Protein 3DS8 (pdb70)

Radius of gyration: 16.78 Å; Cα contacts (8 Å, |Δi|>4): 560; chains: 1; bounding box: 40×39×43 Å

CATH classification: 3.40.50.1820

Foldseek 3Di:
DAAAEEEAEAAPDFLCLLVLCCCVCPVVQWDAEWEEFEPVGDDDIHDDADPPTGRYYYRYGYPNRHDALCVVLVRVQVNLVVCVVPVAQEEYAYAASGLLNVLNNQLPPCPPRSDHHYQEGEYAAHQCQAADCCQAPALQDPDTNHGDPNCVSQVRLQRGDQNHAYEQEFEAQAPVGQHLQGHRRRSSVVVVNSQVSYQYYHYDYDYHNVCHRSCVSPDPVNVVVVCCVVPPDDDPHRYYYGDSD

Nearest PDB structures (foldseek):
  3ds8-assembly1_A  TM=1.002E+00  e=1.591E-50  Listeria innocua
  3fle-assembly2_B  TM=8.633E-01  e=1.217E-17  Staphylococcus epidermidis ATCC 12228
  4x92-assembly1_A  TM=6.223E-01  e=2.552E-05  Homo sapiens
  6fvj-assembly6_F  TM=5.313E-01  e=8.784E-04  Mycobacterium tuberculosis
  7zr3-assembly1_B  TM=4.355E-01  e=3.799E-03  metagenome

Organism: Listeria innocua serovar 6a (strain ATCC BAA-680 / CLIP 11262) (NCBI:txid272626)

Sequence (245 aa):
DQIPIILIHGSGGNASSLDKADQLNEYRSSNEALTTVNSEGKIKFEGKLTKDAKRPIIKFGFEQNQATPDDWSKWLKIAEDLKSRYGFTQDGVGHSNGGLALTYYAEDYAGDKTVPTLRKLVAIGSPFNDLDPNDNGDLSFKKLPNSTPQDYFIKNQTEVSPDLEVLAIAGELSEDNPTDGIVPTISSLATRLFPGSAKAYIEDIQVGEDAVHQTLHETPKSIEKTYWFLEKFKTDETVIQLDYYK

Structure (mmCIF, N/CA/C/O backbone):
data_3DS8
#
_entry.id   3DS8
#
_cell.length_a   63.211
_cell.length_b   63.211
_cell.length_c   163.075
_cell.angle_alpha   90.00
_cell.angle_beta   90.00
_cell.angle_gamma   90.00
#
_symmetry.space_group_name_H-M   'P 43 21 2'
#
loop_
_entity.id
_entity.type
_entity.pdbx_description
1 polymer 'Lin2722 protein'
2 non-polymer 'SULFATE ION'
3 water water
#
loop_
_atom_site.group_PDB
_atom_site.id
_atom_site.type_symbol
_atom_site.label_atom_id
_atom_site.label_alt_id
_atom_site.label_comp_id
_atom_site.label_asym_id
_atom_site.label_entity_id
_atom_site.label_seq_id
_atom_site.pdbx_PDB_ins_code
_atom_site.Cartn_x
_atom_site.Cartn_y
_atom_site.Cartn_z
_atom_s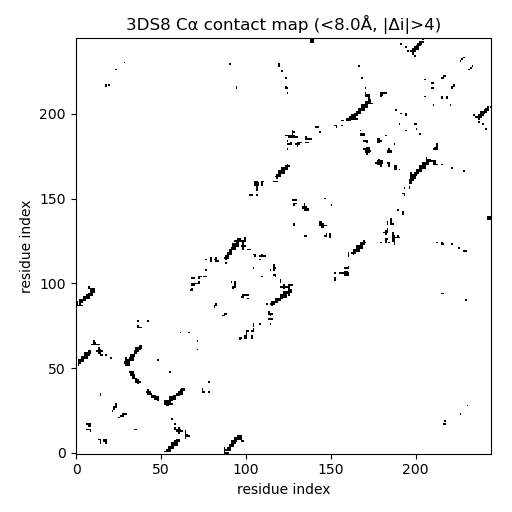ite.occupancy
_atom_site.B_iso_or_equiv
_atom_site.auth_seq_id
_atom_site.auth_comp_id
_atom_site.auth_asym_id
_atom_site.auth_atom_id
_atom_site.pdbx_PDB_model_num
ATOM 1 N N . ASP A 1 2 ? 41.476 -5.667 64.197 1.00 34.37 2 ASP A N 1
ATOM 2 C CA . ASP A 1 2 ? 41.168 -6.165 62.831 1.00 33.77 2 ASP A CA 1
ATOM 3 C C . ASP A 1 2 ? 39.759 -6.724 62.733 1.00 33.11 2 ASP A C 1
ATOM 4 O O . ASP A 1 2 ? 39.309 -7.072 61.628 1.00 33.42 2 ASP A O 1
ATOM 9 N N . GLN A 1 3 ? 39.069 -6.832 63.877 1.00 30.99 3 GLN A N 1
ATOM 10 C CA . GLN A 1 3 ? 37.624 -7.111 63.888 1.00 29.91 3 GLN A CA 1
ATOM 11 C C . GLN A 1 3 ? 36.939 -6.030 63.109 1.00 26.19 3 GLN A C 1
ATOM 12 O O . GLN A 1 3 ? 37.345 -4.846 63.221 1.00 25.49 3 GLN A O 1
ATOM 18 N N . ILE A 1 4 ? 35.906 -6.384 62.343 1.00 21.37 4 ILE A N 1
ATOM 19 C CA . ILE A 1 4 ? 35.157 -5.355 61.658 1.00 18.58 4 ILE A CA 1
ATOM 20 C C . ILE A 1 4 ? 33.722 -5.332 62.190 1.00 16.84 4 ILE A C 1
ATOM 21 O O . ILE A 1 4 ? 32.941 -6.218 61.899 1.00 16.30 4 ILE A O 1
ATOM 26 N N . PRO A 1 5 ? 33.391 -4.301 62.986 1.00 15.71 5 PRO A N 1
ATOM 27 C CA . PRO A 1 5 ? 32.046 -4.181 63.531 1.00 14.86 5 PRO A CA 1
ATOM 28 C C . PRO A 1 5 ? 31.030 -3.798 62.476 1.00 14.14 5 PRO A C 1
ATOM 29 O O . PRO A 1 5 ? 31.382 -3.263 61.414 1.00 13.84 5 PRO A O 1
ATOM 33 N N . ILE A 1 6 ? 29.782 -4.029 62.815 1.00 13.91 6 ILE A N 1
ATOM 34 C CA . ILE A 1 6 ? 28.664 -3.613 61.98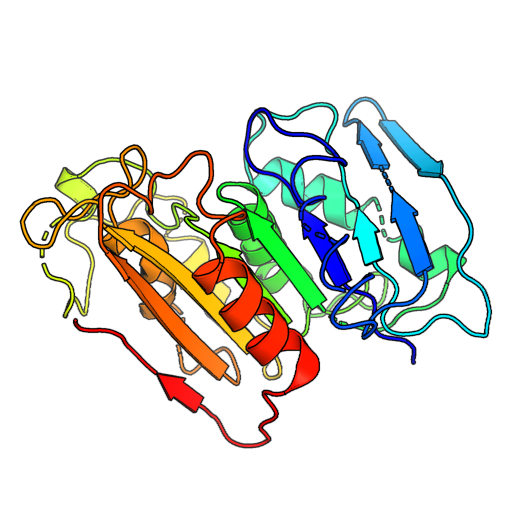1 1.00 13.02 6 ILE A CA 1
ATOM 35 C C . ILE A 1 6 ? 27.793 -2.669 62.806 1.00 13.72 6 ILE A C 1
ATOM 36 O O . ILE A 1 6 ? 27.197 -3.088 63.794 1.00 14.11 6 ILE A O 1
ATOM 41 N N . ILE A 1 7 ? 27.772 -1.390 62.436 1.00 12.76 7 ILE A N 1
ATOM 42 C CA . ILE A 1 7 ? 26.933 -0.397 63.119 1.00 13.45 7 ILE A CA 1
ATOM 43 C C . ILE A 1 7 ? 25.533 -0.377 62.483 1.00 13.75 7 ILE A C 1
ATOM 44 O O . ILE A 1 7 ? 25.384 -0.258 61.259 1.00 14.07 7 ILE A O 1
ATOM 49 N N . LEU A 1 8 ? 24.513 -0.481 63.317 1.00 11.91 8 LEU A N 1
ATOM 50 C CA . LEU A 1 8 ? 23.087 -0.433 62.898 1.00 12.13 8 LEU A CA 1
ATOM 51 C C . LEU A 1 8 ? 22.495 0.879 63.370 1.00 13.00 8 LEU A C 1
ATOM 52 O O . LEU A 1 8 ? 22.482 1.204 64.578 1.00 14.63 8 LEU A O 1
ATOM 57 N N . ILE A 1 9 ? 21.947 1.633 62.417 1.00 12.79 9 ILE A N 1
ATOM 58 C CA . ILE A 1 9 ? 21.412 2.973 62.695 1.00 12.88 9 ILE A CA 1
ATOM 59 C C . ILE A 1 9 ? 19.950 3.078 62.252 1.00 13.45 9 ILE A C 1
ATOM 60 O O . ILE A 1 9 ? 19.636 2.818 61.089 1.00 13.86 9 ILE A O 1
ATOM 65 N N . HIS A 1 10 ? 19.110 3.480 63.194 1.00 12.84 10 HIS A N 1
ATOM 66 C CA . HIS A 1 10 ? 17.676 3.655 63.004 1.00 12.37 10 HIS A CA 1
ATOM 67 C C . HIS A 1 10 ? 17.334 4.861 62.101 1.00 12.48 10 HIS A C 1
ATOM 68 O O . HIS A 1 10 ? 18.204 5.692 61.797 1.00 13.65 10 HIS A O 1
ATOM 75 N N . GLY A 1 11 ? 16.058 4.919 61.727 1.00 13.04 11 GLY A N 1
ATOM 76 C CA . GLY A 1 11 ? 15.434 6.037 61.034 1.00 13.38 11 GLY A CA 1
ATOM 77 C C . GLY A 1 11 ? 14.923 7.057 62.027 1.00 13.00 11 GLY A C 1
ATOM 78 O O . GLY A 1 11 ? 14.986 6.863 63.258 1.00 12.75 11 GLY A O 1
ATOM 79 N N . SER A 1 12 ? 14.382 8.145 61.511 1.00 13.41 12 SER A N 1
ATOM 80 C CA . SER A 1 12 ? 13.849 9.173 62.378 1.00 13.59 12 SER A CA 1
ATOM 81 C C . SER A 1 12 ? 12.673 8.588 63.163 1.00 14.46 12 SER A C 1
ATOM 82 O O . SER A 1 12 ? 11.889 7.727 62.652 1.00 14.89 12 SER A O 1
ATOM 85 N N . GLY A 1 13 ? 12.624 8.949 64.431 1.00 12.73 13 GLY A N 1
ATOM 86 C CA . GLY A 1 13 ? 11.669 8.415 65.359 1.00 13.95 13 GLY A CA 1
ATOM 87 C C . GLY A 1 13 ? 12.067 7.106 66.005 1.00 14.09 13 GLY A C 1
ATOM 88 O O . GLY A 1 13 ? 11.415 6.640 66.957 1.00 14.47 13 GLY A O 1
ATOM 89 N N . GLY A 1 14 ? 13.170 6.515 65.536 1.00 13.95 14 GLY A N 1
ATOM 90 C CA . GLY A 1 14 ? 13.593 5.208 65.990 1.00 14.61 14 GLY A CA 1
ATOM 91 C C . GLY A 1 14 ? 14.572 5.276 67.156 1.00 15.01 14 GLY A C 1
ATOM 92 O O . GLY A 1 14 ? 14.778 6.334 67.759 1.00 14.54 14 GLY A O 1
ATOM 93 N N . ASN A 1 15 ? 15.148 4.126 67.480 1.00 14.65 15 ASN A N 1
ATOM 94 C CA . ASN A 1 15 ? 16.040 4.008 68.617 1.00 15.54 15 ASN A CA 1
ATOM 95 C C . ASN A 1 15 ? 17.022 2.841 68.446 1.00 15.10 15 ASN A C 1
ATOM 96 O O . ASN A 1 15 ? 17.057 2.198 67.375 1.00 15.01 15 ASN A O 1
ATOM 101 N N . ALA A 1 16 ? 17.806 2.566 69.481 1.00 14.86 16 ALA A N 1
ATOM 102 C CA . ALA A 1 16 ? 18.851 1.511 69.368 1.00 15.85 16 ALA A CA 1
ATOM 103 C C . ALA A 1 16 ? 18.281 0.105 69.201 1.00 15.72 16 ALA A C 1
ATOM 104 O O . ALA A 1 16 ? 19.029 -0.825 68.963 1.00 18.01 16 ALA A O 1
ATOM 106 N N . SER A 1 17 ? 16.972 -0.052 69.327 1.00 14.66 17 SER A N 1
ATOM 107 C CA . SER A 1 17 ? 16.327 -1.367 69.159 1.00 16.30 17 SER A CA 1
ATOM 108 C C . SER A 1 17 ? 15.658 -1.518 67.807 1.00 14.98 17 SER A C 1
ATOM 109 O O . SER A 1 17 ? 15.155 -2.588 67.473 1.00 14.62 17 SER A O 1
ATOM 112 N N . SER A 1 18 ? 15.660 -0.439 67.021 1.00 13.92 18 SER A N 1
ATOM 113 C CA . SER A 1 18 ? 14.878 -0.425 65.800 1.00 14.42 18 SER A CA 1
ATOM 114 C C . SER A 1 18 ? 15.312 -1.498 64.772 1.00 13.80 18 SER A C 1
ATOM 115 O O . SER A 1 18 ? 14.492 -1.928 63.962 1.00 15.36 18 SER A O 1
ATOM 118 N N . LEU A 1 19 ? 16.598 -1.844 64.723 1.00 13.02 19 LEU A N 1
ATOM 119 C CA . LEU A 1 19 ? 17.090 -2.849 63.760 1.00 14.05 19 LEU A CA 1
ATOM 120 C C . LEU A 1 19 ? 17.312 -4.219 64.453 1.00 13.48 19 LEU A C 1
ATOM 121 O O . LEU A 1 19 ? 18.100 -5.051 63.992 1.00 13.97 19 LEU A O 1
ATOM 126 N N . ASP A 1 20 ? 16.595 -4.464 65.536 1.00 14.04 20 ASP A N 1
ATOM 127 C CA . ASP A 1 20 ? 16.726 -5.750 66.240 1.00 14.43 20 ASP A CA 1
ATOM 128 C C . ASP A 1 20 ? 16.280 -6.960 65.424 1.00 13.53 20 ASP A C 1
ATOM 129 O O . ASP A 1 20 ? 16.767 -8.068 65.675 1.00 13.65 20 ASP A O 1
ATOM 134 N N . LYS A 1 21 ? 15.377 -6.805 64.455 1.00 13.64 21 LYS A N 1
ATOM 135 C CA . LYS A 1 21 ? 14.992 -8.002 63.705 1.00 14.02 21 LYS A CA 1
ATOM 136 C C . LYS A 1 21 ? 16.221 -8.486 62.938 1.00 14.12 21 LYS A C 1
ATOM 137 O O . LYS A 1 21 ? 16.587 -9.683 62.990 1.00 12.93 21 LYS A O 1
ATOM 151 N N . ALA A 1 23 ? 19.422 -7.604 63.522 1.00 13.64 23 ALA A N 1
ATOM 152 C CA . ALA A 1 23 ? 20.464 -8.010 64.441 1.00 13.54 23 ALA A CA 1
ATOM 153 C C . ALA A 1 23 ? 20.264 -9.418 64.976 1.00 13.08 23 ALA A C 1
ATOM 154 O O . ALA A 1 23 ? 21.228 -10.207 65.068 1.00 13.55 23 ALA A O 1
ATOM 156 N N . ASP A 1 24 ? 19.034 -9.736 65.370 1.00 13.63 24 ASP A N 1
ATOM 157 C CA . ASP A 1 24 ? 18.720 -11.054 65.911 1.00 13.63 24 ASP A CA 1
ATOM 158 C C . ASP A 1 24 ? 18.961 -12.145 64.859 1.00 13.69 24 ASP A C 1
ATOM 159 O O . ASP A 1 24 ? 19.445 -13.211 65.180 1.00 13.10 24 ASP A O 1
ATOM 164 N N . GLN A 1 25 ? 18.601 -11.880 63.604 1.00 14.16 25 GLN A N 1
ATOM 165 C CA . GLN A 1 25 ? 18.872 -12.824 62.541 1.00 13.69 25 GLN A CA 1
ATOM 166 C C . GLN A 1 25 ? 20.405 -13.043 62.356 1.00 12.53 25 GLN A C 1
ATOM 167 O O . GLN A 1 25 ? 20.868 -14.179 62.239 1.00 12.60 25 GLN A O 1
ATOM 173 N N . LEU A 1 26 ? 21.173 -11.971 62.357 1.00 13.13 26 LEU A N 1
ATOM 174 C CA . LEU A 1 26 ? 22.626 -12.093 62.210 1.00 13.62 26 LEU A CA 1
ATOM 175 C C . LEU A 1 26 ? 23.249 -12.853 63.379 1.00 13.95 26 LEU A C 1
ATOM 176 O O . LEU A 1 26 ? 24.148 -13.683 63.167 1.00 13.27 26 LEU A O 1
ATOM 189 N N . ASN A 1 28 ? 21.496 -14.944 65.672 1.00 14.16 28 ASN A N 1
ATOM 190 C CA . ASN A 1 28 ? 20.829 -16.142 66.156 1.00 14.61 28 ASN A CA 1
ATOM 191 C C . ASN A 1 28 ? 20.620 -17.186 65.069 1.00 13.11 28 ASN A C 1
ATOM 192 O O . ASN A 1 28 ? 20.571 -18.386 65.357 1.00 12.65 28 ASN A O 1
ATOM 197 N N . GLU A 1 29 ? 20.423 -16.741 63.843 1.00 12.68 29 GLU A N 1
ATOM 198 C CA . GLU A 1 29 ? 20.124 -17.634 62.732 1.00 13.78 29 GLU A CA 1
ATOM 199 C C . GLU A 1 29 ? 21.253 -17.772 61.750 1.00 11.69 29 GLU A C 1
ATOM 200 O O . GLU A 1 29 ? 21.729 -18.871 61.513 1.00 13.38 29 GLU A O 1
ATOM 206 N N . TYR A 1 30 ? 21.708 -16.660 61.205 1.00 11.00 30 TYR A N 1
ATOM 207 C CA . TYR A 1 30 ? 22.916 -16.695 60.383 1.00 11.55 30 TYR A CA 1
ATOM 208 C C . TYR A 1 30 ? 24.125 -17.037 61.260 1.00 11.80 30 TYR A C 1
ATOM 209 O O . TYR A 1 30 ? 24.990 -17.803 60.833 1.00 12.63 30 TYR A O 1
ATOM 218 N N . ARG A 1 31 ? 24.137 -16.477 62.474 1.00 12.01 31 ARG A N 1
ATOM 219 C CA . ARG A 1 31 ? 25.217 -16.647 63.445 1.00 11.54 31 ARG A CA 1
ATOM 220 C C . ARG A 1 31 ? 26.539 -16.221 62.829 1.00 12.49 31 ARG A C 1
ATOM 221 O O . ARG A 1 31 ? 27.572 -16.847 63.086 1.00 12.78 31 ARG A O 1
ATOM 229 N N . SER A 1 32 ? 26.480 -15.113 62.077 1.00 11.82 32 SER A N 1
ATOM 230 C CA . SER A 1 32 ? 27.674 -14.486 61.475 1.00 13.20 32 SER A CA 1
ATOM 231 C C . SER A 1 32 ? 28.275 -13.428 62.399 1.00 14.22 32 SER A C 1
ATOM 232 O O . SER A 1 32 ? 29.442 -13.037 62.219 1.00 14.80 32 SER A O 1
ATOM 235 N N . SER A 1 33 ? 27.468 -12.968 63.352 1.00 13.91 33 SER A N 1
ATOM 236 C CA . SER A 1 33 ? 27.928 -12.066 64.426 1.00 14.23 33 SER A CA 1
ATOM 237 C C . SER A 1 33 ? 27.669 -12.772 65.730 1.00 15.36 33 SER A C 1
ATOM 238 O O . SER A 1 33 ? 26.668 -13.466 65.852 1.00 15.85 33 SER A O 1
ATOM 241 N N . ASN A 1 34 ? 28.557 -12.615 66.711 1.00 14.37 34 ASN A N 1
ATOM 242 C CA . ASN A 1 34 ? 28.371 -13.347 67.979 1.00 14.80 34 ASN A CA 1
ATOM 243 C C . ASN A 1 34 ? 28.320 -12.468 69.237 1.00 14.82 34 ASN A C 1
ATOM 244 O O . ASN A 1 34 ? 28.143 -12.981 70.368 1.00 14.71 34 ASN A O 1
ATOM 249 N N . GLU A 1 35 ? 28.496 -11.166 69.062 1.00 14.61 35 GLU A N 1
ATOM 250 C CA . GLU A 1 35 ? 28.451 -10.240 70.199 1.00 15.70 35 GLU A CA 1
ATOM 251 C C . GLU A 1 35 ? 27.892 -8.891 69.746 1.00 15.99 35 GLU A C 1
ATOM 252 O O . GLU A 1 35 ? 27.977 -8.533 68.567 1.00 15.33 35 GLU A O 1
ATOM 258 N N . ALA A 1 36 ? 27.302 -8.165 70.703 1.00 16.14 36 ALA A N 1
ATOM 259 C CA . ALA A 1 36 ? 26.758 -6.839 70.417 1.00 15.62 36 ALA A CA 1
ATOM 260 C C . ALA A 1 36 ? 26.995 -5.889 71.583 1.00 16.36 36 ALA A C 1
ATOM 261 O O . ALA A 1 36 ? 27.132 -6.314 72.731 1.00 15.62 36 ALA A O 1
ATOM 263 N N . LEU A 1 37 ? 27.030 -4.622 71.243 1.00 16.74 37 LEU A N 1
ATOM 264 C CA . LEU A 1 37 ? 27.147 -3.506 72.167 1.00 17.78 37 LEU A CA 1
ATOM 265 C C . LEU A 1 37 ? 26.034 -2.502 71.782 1.00 16.86 37 LEU A C 1
ATOM 266 O O . LEU A 1 37 ? 25.681 -2.395 70.607 1.00 16.72 37 LEU A O 1
ATOM 271 N N . THR A 1 38 ? 25.427 -1.830 72.764 1.00 15.53 38 THR A N 1
ATOM 272 C CA . THR A 1 38 ? 24.513 -0.723 72.468 1.00 15.77 38 THR A CA 1
ATOM 273 C C . THR A 1 38 ? 25.210 0.587 72.812 1.00 15.21 38 THR A C 1
ATOM 274 O O . THR A 1 38 ? 25.814 0.704 73.869 1.00 13.68 38 THR A O 1
ATOM 286 N N . THR A 1 40 ? 24.663 4.944 72.689 1.00 16.74 40 THR A N 1
ATOM 287 C CA . THR A 1 40 ? 23.757 6.019 72.385 1.00 18.90 40 THR A CA 1
ATOM 288 C C . THR A 1 40 ? 24.458 7.360 72.598 1.00 18.75 40 THR A C 1
ATOM 289 O O . THR A 1 40 ? 25.410 7.462 73.386 1.00 17.34 40 THR A O 1
ATOM 293 N N . VAL A 1 41 ? 23.988 8.384 71.904 1.00 19.54 41 VAL A N 1
ATOM 294 C CA . VAL A 1 41 ? 24.613 9.723 71.978 1.00 19.91 41 VAL A CA 1
ATOM 295 C C . VAL A 1 41 ? 23.505 10.759 72.090 1.00 22.55 41 VAL A C 1
ATOM 296 O O . VAL A 1 41 ? 22.383 10.567 71.604 1.00 20.38 41 VAL A O 1
ATOM 300 N N . ASN A 1 42 ? 23.832 11.835 72.795 1.00 22.17 42 ASN A N 1
ATOM 301 C CA . ASN A 1 42 ? 22.943 12.947 73.034 1.00 24.77 42 ASN A CA 1
ATOM 302 C C . ASN A 1 42 ? 23.783 14.191 72.753 1.00 25.25 42 ASN A C 1
ATOM 303 O O . ASN A 1 42 ? 24.844 14.381 73.363 1.00 25.52 42 ASN A O 1
ATOM 308 N N . SER A 1 43 ? 23.272 15.046 71.887 1.00 26.60 43 SER A N 1
ATOM 309 C CA . SER A 1 43 ? 23.911 16.320 71.558 1.00 28.23 43 SER A CA 1
ATOM 310 C C . SER A 1 43 ? 24.116 17.226 72.769 1.00 28.35 43 SER A C 1
ATOM 311 O O . SER A 1 43 ? 24.863 18.197 72.659 1.00 29.89 43 SER A O 1
ATOM 314 N N . GLU A 1 44 ? 23.431 16.943 73.888 1.00 28.16 44 GLU A N 1
ATOM 315 C CA . GLU A 1 44 ? 23.602 17.668 75.158 1.00 29.57 44 GLU A CA 1
ATOM 316 C C . GLU A 1 44 ? 25.010 17.450 75.685 1.00 28.12 44 GLU A C 1
ATOM 317 O O . GLU A 1 44 ? 25.528 18.286 76.444 1.00 28.75 44 GLU A O 1
ATOM 323 N N . GLY A 1 45 ? 25.589 16.305 75.323 1.00 26.21 45 GLY A N 1
ATOM 324 C CA . GLY A 1 45 ? 26.971 15.988 75.604 1.00 24.32 45 GLY A CA 1
ATOM 325 C C . GLY A 1 45 ? 27.221 14.664 76.332 1.00 23.89 45 GLY A C 1
ATOM 326 O O . GLY A 1 45 ? 28.144 14.634 77.150 1.00 24.63 45 GLY A O 1
ATOM 327 N N . LYS A 1 46 ? 26.406 13.627 76.098 1.00 20.82 46 LYS A N 1
ATOM 328 C CA . LYS A 1 46 ? 26.582 12.314 76.744 1.00 20.88 46 LYS A CA 1
ATOM 329 C C . LYS A 1 46 ? 26.754 11.201 75.712 1.00 18.55 46 LYS A C 1
ATOM 330 O O . LYS A 1 46 ? 26.062 11.195 74.693 1.00 18.91 46 LYS A O 1
ATOM 336 N N . ILE A 1 47 ? 27.672 10.275 75.974 1.00 16.49 47 ILE A N 1
ATOM 337 C CA . ILE A 1 47 ? 27.874 9.063 75.164 1.00 16.73 47 ILE A CA 1
ATOM 338 C C . ILE A 1 47 ? 27.750 7.895 76.142 1.00 15.71 47 ILE A C 1
ATOM 339 O O . ILE A 1 47 ? 28.363 7.918 77.189 1.00 15.51 47 ILE A O 1
ATOM 344 N N . LYS A 1 48 ? 27.010 6.878 75.775 1.00 15.93 48 LYS A N 1
ATOM 345 C CA . LYS A 1 48 ? 26.798 5.739 76.659 1.00 16.62 48 LYS A CA 1
ATOM 346 C C . LYS A 1 48 ? 27.052 4.482 75.902 1.00 15.59 48 LYS A C 1
ATOM 347 O O . LYS A 1 48 ? 26.567 4.356 74.777 1.00 15.47 48 LYS A O 1
ATOM 353 N N . PHE A 1 49 ? 27.805 3.579 76.522 1.00 15.07 49 PHE A N 1
ATOM 354 C CA . PHE A 1 49 ? 28.062 2.231 76.020 1.00 15.82 49 PHE A CA 1
ATOM 355 C C . PHE A 1 49 ? 27.390 1.281 77.000 1.00 15.93 49 PHE A C 1
ATOM 356 O O . PHE A 1 49 ? 27.555 1.433 78.232 1.00 14.46 49 PHE A O 1
ATOM 364 N N . GLU A 1 50 ? 26.689 0.291 76.466 1.00 16.56 50 GLU A N 1
ATOM 365 C CA . GLU A 1 50 ? 26.171 -0.836 77.264 1.00 17.76 50 GLU A CA 1
ATOM 366 C C . GLU A 1 50 ? 26.658 -2.131 76.649 1.00 17.41 50 GLU A C 1
ATOM 367 O O . GLU A 1 50 ? 26.354 -2.437 75.484 1.00 15.55 50 GLU A O 1
ATOM 373 N N . GLY A 1 51 ? 27.447 -2.873 77.423 1.00 17.28 51 GLY A N 1
ATOM 374 C CA . GLY A 1 51 ? 28.039 -4.116 76.980 1.00 19.89 51 GLY A CA 1
ATOM 375 C C . GLY A 1 51 ? 29.545 -3.976 76.805 1.00 21.29 51 GLY A C 1
ATOM 376 O O . GLY A 1 51 ? 30.098 -2.888 76.928 1.00 23.42 51 GLY A O 1
ATOM 377 N N . LYS A 1 52 ? 30.203 -5.069 76.516 1.00 22.75 52 LYS A N 1
ATOM 378 C CA . LYS A 1 52 ? 31.637 -5.091 76.341 1.00 23.79 52 LYS A CA 1
ATOM 379 C C . LYS A 1 52 ? 31.911 -6.112 75.262 1.00 24.53 52 LYS A C 1
ATOM 380 O O . LYS A 1 52 ? 31.411 -7.234 75.350 1.00 26.33 52 LYS A O 1
ATOM 386 N N . LEU A 1 53 ? 32.742 -5.769 74.293 1.00 23.67 53 LEU A N 1
ATOM 387 C CA . LEU A 1 53 ? 33.147 -6.740 73.267 1.00 23.95 53 LEU A CA 1
ATOM 388 C C . LEU A 1 53 ? 34.411 -7.430 73.722 1.00 24.98 53 LEU A C 1
ATOM 389 O O . LEU A 1 53 ? 35.316 -6.776 74.284 1.00 25.51 53 LEU A O 1
ATOM 394 N N . THR A 1 54 ? 34.468 -8.750 73.530 1.00 25.28 54 THR A N 1
ATOM 395 C CA . THR A 1 54 ? 35.608 -9.567 73.949 1.00 25.64 54 THR A CA 1
ATOM 396 C C . THR A 1 54 ? 36.568 -9.761 72.801 1.00 26.53 54 THR A C 1
ATOM 397 O O . THR A 1 54 ? 36.291 -9.365 71.647 1.00 25.48 54 THR A O 1
ATOM 401 N N . LYS A 1 55 ? 37.705 -10.379 73.134 1.00 27.59 55 LYS A N 1
ATOM 402 C CA . LYS A 1 55 ? 38.713 -10.771 72.145 1.00 28.15 55 LYS A CA 1
ATOM 403 C C . LYS A 1 55 ? 38.183 -11.799 71.151 1.00 28.02 55 LYS A C 1
ATOM 404 O O . LYS A 1 55 ? 38.707 -11.903 70.033 1.00 29.92 55 LYS A O 1
ATOM 410 N N . ASP A 1 56 ? 37.162 -12.560 71.549 1.00 26.87 56 ASP A N 1
ATOM 411 C CA . ASP A 1 56 ? 36.565 -13.534 70.655 1.00 26.02 56 ASP A CA 1
ATOM 412 C C . ASP A 1 56 ? 35.402 -12.972 69.829 1.00 24.30 56 ASP A C 1
ATOM 413 O O . ASP A 1 56 ? 34.683 -13.761 69.174 1.00 24.04 56 ASP A O 1
ATOM 418 N N . ALA A 1 57 ? 35.221 -11.646 69.813 1.00 22.38 57 ALA A N 1
ATOM 419 C CA . ALA A 1 57 ? 34.112 -11.061 69.028 1.00 21.71 57 ALA A CA 1
ATOM 420 C C . ALA A 1 57 ? 34.243 -11.325 67.550 1.00 19.52 57 ALA A C 1
ATOM 421 O O . ALA A 1 57 ? 35.287 -11.086 66.952 1.00 21.22 57 ALA A O 1
ATOM 423 N N . LYS A 1 58 ? 33.147 -11.782 66.947 1.00 17.35 58 LYS A N 1
ATOM 424 C CA . LYS A 1 58 ? 33.053 -12.002 65.520 1.00 16.57 58 LYS A CA 1
ATOM 425 C C . LYS A 1 58 ? 31.998 -11.081 64.936 1.00 15.15 58 LYS A C 1
ATOM 426 O O . LYS A 1 58 ? 30.859 -11.130 65.340 1.00 14.46 58 LYS A O 1
ATOM 432 N N . ARG A 1 59 ? 32.399 -10.217 64.018 1.00 13.89 59 ARG A N 1
ATOM 433 C CA . ARG A 1 59 ? 31.523 -9.225 63.385 1.00 13.79 59 ARG A CA 1
ATOM 434 C C . ARG A 1 59 ? 30.613 -8.545 64.411 1.00 12.55 59 ARG A C 1
ATOM 435 O O . ARG A 1 59 ? 29.390 -8.510 64.274 1.00 13.59 59 ARG A O 1
ATOM 443 N N . PRO A 1 60 ? 31.217 -7.949 65.434 1.00 12.30 60 PRO A N 1
ATOM 444 C CA . PRO A 1 60 ? 30.392 -7.450 66.531 1.00 12.39 60 PRO A CA 1
ATOM 445 C C . PRO A 1 60 ? 29.440 -6.360 66.055 1.00 12.56 60 PRO A C 1
ATOM 446 O O . PRO A 1 60 ? 29.806 -5.507 65.257 1.00 12.64 60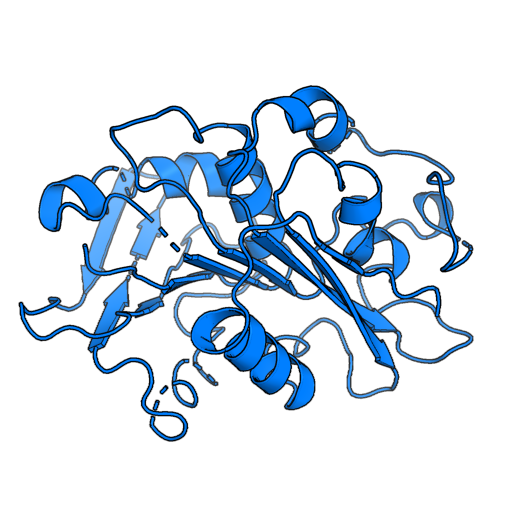 PRO A O 1
ATOM 450 N N . ILE A 1 61 ? 28.213 -6.419 66.537 1.00 13.26 61 ILE A N 1
ATOM 451 C CA . ILE A 1 61 ? 27.179 -5.467 66.189 1.00 13.15 61 ILE A CA 1
ATOM 452 C C . ILE A 1 61 ? 27.150 -4.291 67.190 1.00 13.20 61 ILE A C 1
ATOM 453 O O . ILE A 1 61 ? 27.154 -4.468 68.424 1.00 13.21 61 ILE A O 1
ATOM 458 N N . ILE A 1 62 ? 27.136 -3.088 66.643 1.00 12.37 62 ILE A N 1
ATOM 459 C CA . ILE A 1 62 ? 26.946 -1.875 67.433 1.00 13.20 62 ILE A CA 1
ATOM 460 C C . ILE A 1 62 ? 25.548 -1.315 67.162 1.00 12.85 62 ILE A C 1
ATOM 461 O O . ILE A 1 62 ? 25.261 -0.750 66.100 1.00 12.95 62 ILE A O 1
ATOM 466 N N . LYS A 1 63 ? 24.657 -1.537 68.108 1.00 12.74 63 LYS A N 1
ATOM 467 C CA . LYS A 1 63 ? 23.299 -1.030 68.010 1.00 13.22 63 LYS A CA 1
ATOM 468 C C . LYS A 1 63 ? 23.332 0.423 68.451 1.00 14.09 63 LYS A C 1
ATOM 469 O O . LYS A 1 63 ? 23.531 0.725 69.616 1.00 14.64 63 LYS A O 1
ATOM 475 N N . PHE A 1 64 ? 23.107 1.317 67.512 1.00 13.39 64 PHE A N 1
ATOM 476 C CA . PHE A 1 64 ? 23.323 2.736 67.781 1.00 14.31 64 PHE A CA 1
ATOM 477 C C . PHE A 1 64 ? 22.017 3.505 67.966 1.00 14.83 64 PHE A C 1
ATOM 478 O O . PHE A 1 64 ? 21.054 3.287 67.232 1.00 15.95 64 PHE A O 1
ATOM 486 N N . GLY A 1 65 ? 21.993 4.442 68.912 1.00 13.56 65 GLY A N 1
ATOM 487 C CA . GLY A 1 65 ? 20.813 5.249 69.107 1.00 14.74 65 GLY A CA 1
ATOM 488 C C . GLY A 1 65 ? 21.151 6.716 69.243 1.00 14.22 65 GLY A C 1
ATOM 489 O O . GLY A 1 65 ? 22.019 7.064 69.999 1.00 14.49 65 GLY A O 1
ATOM 490 N N . PHE A 1 66 ? 20.421 7.567 68.539 1.00 15.40 66 PHE A N 1
ATOM 491 C CA . PHE A 1 66 ? 20.454 9.015 68.769 1.00 14.87 66 PHE A CA 1
ATOM 492 C C . PHE A 1 66 ? 19.292 9.443 69.658 1.00 16.84 66 PHE A C 1
ATOM 493 O O . PHE A 1 66 ? 18.123 9.286 69.274 1.00 14.84 66 PHE A O 1
ATOM 501 N N . GLU A 1 67 ? 19.574 10.028 70.825 1.00 17.58 67 GLU A N 1
ATOM 502 C CA . GLU A 1 67 ? 18.476 10.520 71.681 1.00 18.43 67 GLU A CA 1
ATOM 503 C C . GLU A 1 67 ? 17.636 11.582 70.939 1.00 17.20 67 GLU A C 1
ATOM 504 O O . GLU A 1 67 ? 16.406 11.651 71.096 1.00 17.20 67 GLU A O 1
ATOM 510 N N . GLN A 1 68 ? 18.317 12.402 70.157 1.00 16.16 68 GLN A N 1
ATOM 511 C CA . GLN A 1 68 ? 17.669 13.398 69.307 1.00 16.40 68 GLN A CA 1
ATOM 512 C C . GLN A 1 68 ? 17.317 12.714 67.995 1.00 14.61 68 GLN A C 1
ATOM 513 O O . GLN A 1 68 ? 18.010 12.857 66.987 1.00 14.07 68 GLN A O 1
ATOM 519 N N . ASN A 1 69 ? 16.228 11.956 68.044 1.00 14.87 69 ASN A N 1
ATOM 520 C CA . ASN A 1 69 ? 15.924 10.939 67.017 1.00 14.64 69 ASN A CA 1
ATOM 521 C C . ASN A 1 69 ? 15.106 11.478 65.846 1.00 14.10 69 ASN A C 1
ATOM 522 O O . ASN A 1 69 ? 14.682 10.723 64.965 1.00 14.37 69 ASN A O 1
ATOM 527 N N . GLN A 1 70 ? 14.921 12.799 65.801 1.00 13.94 70 GLN A N 1
ATOM 528 C CA . GLN A 1 70 ? 14.303 13.461 64.622 1.00 14.16 70 GLN A CA 1
ATOM 529 C C . GLN A 1 70 ? 15.204 14.546 64.047 1.00 16.04 70 GLN A C 1
ATOM 530 O O . GLN A 1 70 ? 14.780 15.321 63.192 1.00 15.76 70 GLN A O 1
ATOM 536 N N . ALA A 1 71 ? 16.476 14.557 64.443 1.00 14.69 71 ALA A N 1
ATOM 537 C CA . ALA A 1 71 ? 17.411 15.549 63.912 1.00 15.41 71 ALA A CA 1
ATOM 538 C C . ALA A 1 71 ? 17.872 15.254 62.493 1.00 15.75 71 ALA A C 1
ATOM 539 O O . ALA A 1 71 ? 17.665 14.157 61.936 1.00 15.59 71 ALA A O 1
ATOM 541 N N . THR A 1 72 ? 18.563 16.229 61.892 1.00 16.33 72 THR A N 1
ATOM 542 C CA . THR A 1 72 ? 18.972 16.124 60.500 1.00 16.16 72 THR A CA 1
ATOM 543 C C . THR A 1 72 ? 20.099 15.104 60.363 1.00 16.50 72 THR A C 1
ATOM 544 O O . THR A 1 72 ? 20.880 14.889 61.281 1.00 15.74 72 THR A O 1
ATOM 548 N N . PRO A 1 73 ? 20.181 14.481 59.199 1.00 15.73 73 PRO A N 1
ATOM 549 C CA . PRO A 1 73 ? 21.208 13.468 59.035 1.00 16.70 73 PRO A CA 1
ATOM 550 C C . PRO A 1 73 ? 22.616 14.039 59.158 1.00 15.35 73 PRO A C 1
ATOM 551 O O . PRO A 1 73 ? 23.519 13.308 59.591 1.00 14.78 73 PRO A O 1
ATOM 555 N N . ASP A 1 74 ? 22.826 15.309 58.789 1.00 16.49 74 ASP A N 1
ATOM 556 C CA . ASP A 1 74 ? 24.169 15.860 58.973 1.00 17.59 74 ASP A CA 1
ATOM 557 C C . ASP A 1 74 ? 24.488 16.128 60.433 1.00 16.64 74 ASP A C 1
ATOM 558 O O . ASP A 1 74 ? 25.650 15.947 60.852 1.00 18.52 74 ASP A O 1
ATOM 563 N N . ASP A 1 75 ? 23.486 16.478 61.251 1.00 15.11 75 ASP A N 1
ATOM 564 C CA . ASP A 1 75 ? 23.714 16.516 62.712 1.00 15.46 75 ASP A CA 1
ATOM 565 C C . ASP A 1 75 ? 24.022 15.114 63.282 1.00 13.63 75 ASP A C 1
ATOM 566 O O . ASP A 1 75 ? 24.980 14.938 64.093 1.00 13.59 75 ASP A O 1
ATOM 571 N N . TRP A 1 76 ? 23.261 14.134 62.832 1.00 13.66 76 TRP A N 1
ATOM 572 C CA . TRP A 1 76 ? 23.541 12.743 63.217 1.00 13.50 76 TRP A CA 1
ATOM 573 C C . TRP A 1 76 ? 24.990 12.340 62.871 1.00 13.88 76 TRP A C 1
ATOM 574 O O . TRP A 1 76 ? 25.686 11.723 63.685 1.00 12.87 76 TRP A O 1
ATOM 585 N N . SER A 1 77 ? 25.424 12.640 61.660 1.00 14.04 77 SER A N 1
ATOM 586 C CA . SER A 1 77 ? 26.788 12.287 61.247 1.00 14.75 77 SER A CA 1
ATOM 587 C C . SER A 1 77 ? 27.853 12.880 62.152 1.00 14.87 77 SER A C 1
ATOM 588 O O . SER A 1 77 ? 28.831 12.204 62.490 1.00 14.97 77 SER A O 1
ATOM 591 N N . LYS A 1 78 ? 27.704 14.166 62.508 1.00 14.70 78 LYS A N 1
ATOM 592 C CA . LYS A 1 78 ? 28.626 14.830 63.454 1.00 15.17 78 LYS A CA 1
ATOM 593 C C . LYS A 1 78 ? 28.633 14.159 64.820 1.00 14.22 78 LYS A C 1
ATOM 594 O O . LYS A 1 78 ? 29.693 13.942 65.398 1.00 13.24 78 LYS A O 1
ATOM 600 N N . TRP A 1 79 ? 27.453 13.795 65.321 1.00 14.11 79 TRP A N 1
ATOM 601 C CA . TRP A 1 79 ? 27.357 13.108 66.613 1.00 14.57 79 TRP A CA 1
ATOM 602 C C . TRP A 1 79 ? 27.909 11.674 66.552 1.00 14.43 79 TRP A C 1
ATOM 603 O O . TRP A 1 79 ? 28.565 11.203 67.498 1.00 13.98 79 TRP A O 1
ATOM 614 N N . LEU A 1 80 ? 27.656 11.000 65.439 1.00 13.95 80 LEU A N 1
ATOM 615 C CA . LEU A 1 80 ? 28.224 9.675 65.196 1.00 14.79 80 LEU A CA 1
ATOM 616 C C . LEU A 1 80 ? 29.752 9.723 65.217 1.00 14.99 80 LEU A C 1
ATOM 617 O O . LEU A 1 80 ? 30.380 8.869 65.848 1.00 14.62 80 LEU A O 1
ATOM 622 N N . LYS A 1 81 ? 30.347 10.707 64.540 1.00 16.25 81 LYS A N 1
ATOM 623 C CA . LYS A 1 81 ? 31.812 10.883 64.559 1.00 16.64 81 LYS A CA 1
ATOM 624 C C . LYS A 1 81 ? 32.358 10.976 65.977 1.00 15.82 81 LYS A C 1
ATOM 625 O O . LYS A 1 81 ? 33.329 10.339 66.325 1.00 15.63 81 LYS A O 1
ATOM 631 N N . ILE A 1 82 ? 31.704 11.769 66.815 1.00 15.84 82 ILE A N 1
ATOM 632 C CA . ILE A 1 82 ? 32.146 11.952 68.195 1.00 15.83 82 ILE A CA 1
ATOM 633 C C . ILE A 1 82 ? 32.128 10.605 68.927 1.00 15.16 82 ILE A C 1
ATOM 634 O O . ILE A 1 82 ? 33.083 10.243 69.619 1.00 14.72 82 ILE A O 1
ATOM 639 N N . ALA A 1 83 ? 31.056 9.864 68.732 1.00 16.08 83 ALA A N 1
ATOM 640 C CA . ALA A 1 83 ? 30.899 8.538 69.337 1.00 16.01 83 ALA A CA 1
ATOM 641 C C . ALA A 1 83 ? 31.877 7.506 68.748 1.00 15.93 83 ALA A C 1
ATOM 642 O O . ALA A 1 83 ? 32.425 6.650 69.483 1.00 15.12 83 ALA A O 1
ATOM 652 N N . GLU A 1 85 ? 34.837 8.202 67.605 1.00 16.61 85 GLU A N 1
ATOM 653 C CA . GLU A 1 85 ? 36.164 8.495 68.194 1.00 17.79 85 GLU A CA 1
ATOM 654 C C . GLU A 1 85 ? 36.305 7.706 69.506 1.00 17.98 85 GLU A C 1
ATOM 655 O O . GLU A 1 85 ? 37.352 7.128 69.784 1.00 17.39 85 GLU A O 1
ATOM 661 N N . ASP A 1 86 ? 35.237 7.658 70.294 1.00 17.28 86 ASP A N 1
ATOM 662 C CA . ASP A 1 86 ? 35.284 6.920 71.569 1.00 17.82 86 ASP A CA 1
ATOM 663 C C . ASP A 1 86 ? 35.338 5.420 71.335 1.00 17.38 86 ASP A C 1
ATOM 664 O O . ASP A 1 86 ? 36.087 4.713 72.028 1.00 18.08 86 ASP A O 1
ATOM 669 N N . LEU A 1 87 ? 34.556 4.925 70.378 1.00 17.07 87 LEU A N 1
ATOM 670 C CA . LEU A 1 87 ? 34.580 3.484 70.049 1.00 16.64 87 LEU A CA 1
ATOM 671 C C . LEU A 1 87 ? 35.965 3.032 69.633 1.00 16.32 87 LEU A C 1
ATOM 672 O O . LEU A 1 87 ? 36.456 2.008 70.122 1.00 16.88 87 LEU A O 1
ATOM 677 N N . LYS A 1 88 ? 36.599 3.806 68.749 1.00 15.66 88 LYS A N 1
ATOM 678 C CA . LYS A 1 88 ? 37.933 3.452 68.245 1.00 16.41 88 LYS A CA 1
ATOM 679 C C . LYS A 1 88 ? 38.955 3.566 69.388 1.00 16.55 88 LYS A C 1
ATOM 680 O O . LYS A 1 88 ? 39.873 2.732 69.515 1.00 16.46 88 LYS A O 1
ATOM 686 N N . SER A 1 89 ? 38.804 4.599 70.216 1.00 16.65 89 SER A N 1
ATOM 687 C CA . SER A 1 89 ? 39.675 4.739 71.368 1.00 18.24 89 SER A CA 1
ATOM 688 C C . SER A 1 89 ? 39.623 3.525 72.269 1.00 18.75 89 SER A C 1
ATOM 689 O O . SER A 1 89 ? 40.685 3.041 72.718 1.00 20.23 89 SER A O 1
ATOM 692 N N . ARG A 1 90 ? 38.417 3.049 72.560 1.00 19.38 90 ARG A N 1
ATOM 693 C CA . ARG A 1 90 ? 38.206 1.865 73.413 1.00 19.72 90 ARG A CA 1
ATOM 694 C C . ARG A 1 90 ? 38.691 0.561 72.781 1.00 19.01 90 ARG A C 1
ATOM 695 O O . ARG A 1 90 ? 39.355 -0.221 73.461 1.00 18.69 90 ARG A O 1
ATOM 703 N N . TYR A 1 91 ? 38.362 0.315 71.512 1.00 18.87 91 TYR A N 1
ATOM 704 C CA . TYR A 1 91 ? 38.599 -0.985 70.894 1.00 18.85 91 TYR A CA 1
ATOM 705 C C . TYR A 1 91 ? 39.567 -1.006 69.719 1.00 19.44 91 TYR A C 1
ATOM 706 O O . TYR A 1 91 ? 39.944 -2.092 69.273 1.00 20.99 91 TYR A O 1
ATOM 715 N N . GLY A 1 92 ? 39.884 0.143 69.135 1.00 18.53 92 GLY A N 1
ATOM 716 C CA . GLY A 1 92 ? 40.902 0.189 68.069 1.00 17.52 92 GLY A CA 1
ATOM 717 C C . GLY A 1 92 ? 40.497 -0.137 66.627 1.00 16.55 92 GLY A C 1
ATOM 718 O O . GLY A 1 92 ? 41.351 -0.104 65.742 1.00 15.63 92 GLY A O 1
ATOM 719 N N . PHE A 1 93 ? 39.201 -0.367 66.375 1.00 16.11 93 PHE A N 1
ATOM 720 C CA . PHE A 1 93 ? 38.703 -0.776 65.071 1.00 16.16 93 PHE A CA 1
ATOM 721 C C . PHE A 1 93 ? 39.138 0.225 64.017 1.00 16.00 93 PHE A C 1
ATOM 722 O O . PHE A 1 93 ? 38.816 1.394 64.116 1.00 17.10 93 PHE A O 1
ATOM 730 N N . THR A 1 94 ? 39.806 -0.233 62.969 1.00 16.23 94 THR A N 1
ATOM 731 C CA . THR A 1 94 ? 40.213 0.709 61.925 1.00 17.30 94 THR A CA 1
ATOM 732 C C . THR A 1 94 ? 39.175 0.849 60.809 1.00 16.54 94 THR A C 1
ATOM 733 O O . THR A 1 94 ? 39.199 1.836 60.084 1.00 15.82 94 THR A O 1
ATOM 737 N N . GLN A 1 95 ? 38.313 -0.168 60.670 1.00 16.17 95 GLN A N 1
ATOM 738 C CA . GLN A 1 95 ? 37.184 -0.179 59.716 1.00 16.82 95 GLN A CA 1
ATOM 739 C C . GLN A 1 95 ? 35.906 -0.572 60.418 1.00 15.99 95 GLN A C 1
ATOM 740 O O . GLN A 1 95 ? 35.952 -1.240 61.436 1.00 15.18 95 GLN A O 1
ATOM 754 N N . ASP A 1 97 ? 31.545 -1.564 59.096 1.00 15.19 97 ASP A N 1
ATOM 755 C CA . ASP A 1 97 ? 30.437 -1.568 58.138 1.00 13.29 97 ASP A CA 1
ATOM 756 C C . ASP A 1 97 ? 29.221 -0.922 58.808 1.00 13.59 97 ASP A C 1
ATOM 757 O O . ASP A 1 97 ? 29.174 -0.829 60.024 1.00 13.73 97 ASP A O 1
ATOM 762 N N . GLY A 1 98 ? 28.307 -0.373 58.038 1.00 12.32 98 GLY A N 1
ATOM 763 C CA . GLY A 1 98 ? 27.116 0.238 58.604 1.00 13.70 98 GLY A CA 1
ATOM 764 C C . GLY A 1 98 ? 25.866 -0.052 57.801 1.00 12.98 98 GLY A C 1
ATOM 765 O O . GLY A 1 98 ? 25.921 -0.137 56.591 1.00 15.19 98 GLY A O 1
ATOM 766 N N . VAL A 1 99 ? 24.763 -0.236 58.504 1.00 12.66 99 VAL A N 1
ATOM 767 C CA . VAL A 1 99 ? 23.454 -0.387 57.918 1.00 12.61 99 VAL A CA 1
ATOM 768 C C . VAL A 1 99 ? 22.603 0.696 58.539 1.00 13.83 99 VAL A C 1
ATOM 769 O O . VAL A 1 99 ? 22.499 0.783 59.761 1.00 14.09 99 VAL A O 1
ATOM 773 N N . GLY A 1 100 ? 21.953 1.504 57.706 1.00 13.93 100 GLY A N 1
ATOM 774 C CA . GLY A 1 100 ? 21.089 2.563 58.187 1.00 14.11 100 GLY A CA 1
ATOM 775 C C . GLY A 1 100 ? 19.709 2.584 57.551 1.00 14.23 100 GLY A C 1
ATOM 776 O O . GLY A 1 100 ? 19.589 2.516 56.326 1.00 14.81 100 GLY A O 1
ATOM 777 N N . HIS A 1 101 ? 18.667 2.588 58.362 1.00 13.39 101 HIS A N 1
ATOM 778 C CA . HIS A 1 101 ? 17.309 2.717 57.851 1.00 13.61 101 HIS A CA 1
ATOM 779 C C . HIS A 1 101 ? 17.034 4.203 57.664 1.00 14.78 101 HIS A C 1
ATOM 780 O O . HIS A 1 101 ? 17.184 4.981 58.619 1.00 13.45 101 HIS A O 1
ATOM 787 N N . SER A 1 102 ? 16.613 4.566 56.464 1.00 15.19 102 SER A N 1
ATOM 788 C CA . SER A 1 102 ? 16.121 5.895 56.127 1.00 14.94 102 SER A CA 1
ATOM 789 C C . SER A 1 102 ? 17.117 6.998 56.505 1.00 14.88 102 SER A C 1
ATOM 790 O O . SER A 1 102 ? 18.215 7.008 55.971 1.00 14.07 102 SER A O 1
ATOM 793 N N . ASN A 1 103 ? 16.768 7.902 57.434 1.00 14.86 103 ASN A N 1
ATOM 794 C CA . ASN A 1 103 ? 17.718 8.928 57.900 1.00 14.75 103 ASN A CA 1
ATOM 795 C C . ASN A 1 103 ? 19.068 8.363 58.338 1.00 13.79 103 ASN A C 1
ATOM 796 O O . ASN A 1 103 ? 20.115 9.013 58.190 1.00 13.76 103 ASN A O 1
ATOM 801 N N . GLY A 1 104 ? 19.052 7.165 58.884 1.00 12.97 104 GLY A N 1
ATOM 802 C CA . GLY A 1 104 ? 20.302 6.496 59.304 1.00 13.83 104 GLY A CA 1
ATOM 803 C C . GLY A 1 104 ? 21.249 6.223 58.187 1.00 13.48 104 GLY A C 1
ATOM 804 O O . GLY A 1 104 ? 22.480 6.352 58.343 1.00 13.98 104 GLY A O 1
ATOM 805 N N . GLY A 1 105 ? 20.707 5.817 57.045 1.00 14.64 105 GLY A N 1
ATOM 806 C CA . GLY A 1 105 ? 21.534 5.689 55.822 1.00 14.62 105 GLY A CA 1
ATOM 807 C C . GLY A 1 105 ? 22.105 7.005 55.318 1.00 14.29 105 GLY A C 1
ATOM 808 O O . GLY A 1 105 ? 23.245 7.044 54.847 1.00 14.51 105 GLY A O 1
ATOM 809 N N . LEU A 1 106 ? 21.361 8.105 55.459 1.00 14.62 106 LEU A N 1
ATOM 810 C CA . LEU A 1 106 ? 21.868 9.432 55.116 1.00 14.80 106 LEU A CA 1
ATOM 811 C C . LEU A 1 106 ? 23.021 9.864 56.041 1.00 14.03 106 LEU A C 1
ATOM 812 O O . LEU A 1 106 ? 24.004 10.404 55.594 1.00 13.70 106 LEU A O 1
ATOM 817 N N . ALA A 1 107 ? 22.872 9.607 57.332 1.00 14.07 107 ALA A N 1
ATOM 818 C CA . ALA A 1 107 ? 23.939 9.888 58.300 1.00 13.94 107 ALA A CA 1
ATOM 819 C C . ALA A 1 107 ? 25.226 9.138 57.952 1.00 14.15 107 ALA A C 1
ATOM 820 O O . ALA A 1 107 ? 26.333 9.724 57.952 1.00 15.05 107 ALA A O 1
ATOM 822 N N . LEU A 1 108 ? 25.104 7.872 57.567 1.00 13.16 108 LEU A N 1
ATOM 823 C CA . LEU A 1 108 ? 26.271 7.132 57.128 1.00 13.91 108 LEU A CA 1
ATOM 824 C C . LEU A 1 108 ? 26.918 7.721 55.875 1.00 13.72 108 LEU A C 1
ATOM 825 O O . LEU A 1 108 ? 28.114 7.574 55.686 1.00 13.66 108 LEU A O 1
ATOM 830 N N . THR A 1 109 ? 26.103 8.256 54.964 1.00 14.40 109 THR A N 1
ATOM 831 C CA . THR A 1 109 ? 26.602 8.815 53.714 1.00 13.88 109 THR A CA 1
ATOM 832 C C . THR A 1 109 ? 27.381 10.127 53.977 1.00 13.44 109 THR A C 1
ATOM 833 O O . THR A 1 109 ? 28.503 10.321 53.476 1.00 14.20 109 THR A O 1
ATOM 837 N N . TYR A 1 110 ? 26.854 10.981 54.826 1.00 13.02 110 TYR A N 1
ATOM 838 C CA . TYR A 1 110 ? 27.651 12.109 55.313 1.00 14.02 110 TYR A CA 1
ATOM 839 C C . TYR A 1 110 ? 28.941 11.632 55.986 1.00 13.18 110 TYR A C 1
ATOM 840 O O . TYR A 1 110 ? 30.003 12.191 55.774 1.00 13.93 110 TYR A O 1
ATOM 849 N N . TYR A 1 111 ? 28.858 10.593 56.822 1.00 13.06 111 TYR A N 1
ATOM 850 C CA . TYR A 1 111 ? 30.082 10.064 57.494 1.00 13.89 111 TYR A CA 1
ATOM 851 C C . TYR A 1 111 ? 31.114 9.570 56.466 1.00 13.31 111 TYR A C 1
ATOM 852 O O . TYR A 1 111 ? 32.303 9.825 56.566 1.00 13.83 111 TYR A O 1
ATOM 861 N N . ALA A 1 112 ? 30.636 8.883 55.438 1.00 14.08 112 ALA A N 1
ATOM 862 C CA . ALA A 1 112 ? 31.482 8.378 54.387 1.00 14.34 112 ALA A CA 1
ATOM 863 C C . ALA A 1 112 ? 32.176 9.493 53.631 1.00 15.59 112 ALA A C 1
ATOM 864 O O . ALA A 1 112 ? 33.365 9.350 53.239 1.00 15.15 112 ALA A O 1
ATOM 866 N N . GLU A 1 113 ? 31.451 10.581 53.390 1.00 15.47 113 GLU A N 1
ATOM 867 C CA . GLU A 1 113 ? 32.030 11.712 52.671 1.00 16.22 113 GLU A CA 1
ATOM 868 C C . GLU A 1 113 ? 32.895 12.624 53.511 1.00 17.56 113 GLU A C 1
ATOM 869 O O . GLU A 1 113 ? 33.825 13.245 52.964 1.00 17.21 113 GLU A O 1
ATOM 875 N N . ASP A 1 114 ? 32.632 12.721 54.815 1.00 16.63 114 ASP A N 1
ATOM 876 C CA . ASP A 1 114 ? 33.218 13.757 55.618 1.00 17.48 114 ASP A CA 1
ATOM 877 C C . ASP A 1 114 ? 34.410 13.266 56.412 1.00 18.20 114 ASP A C 1
ATOM 878 O O . ASP A 1 114 ? 35.239 14.070 56.790 1.00 18.66 114 ASP A O 1
ATOM 883 N N . TYR A 1 115 ? 34.496 11.971 56.686 1.00 19.21 115 TYR A N 1
ATOM 884 C CA . TYR A 1 115 ? 35.572 11.438 57.563 1.00 21.01 115 TYR A CA 1
ATOM 885 C C . TYR A 1 115 ? 36.424 10.295 57.014 1.00 22.70 115 TYR A C 1
ATOM 886 O O . TYR A 1 115 ? 37.138 9.661 57.774 1.00 23.67 115 TYR A O 1
ATOM 895 N N . ALA A 1 116 ? 36.362 10.017 55.704 1.00 23.84 116 ALA A N 1
ATOM 896 C CA . ALA A 1 116 ? 37.174 8.931 55.111 1.00 23.67 116 ALA A CA 1
ATOM 897 C C . ALA A 1 116 ? 38.687 9.022 55.450 1.00 24.66 116 ALA A C 1
ATOM 898 O O . ALA A 1 116 ? 39.343 7.990 55.673 1.00 26.87 116 ALA A O 1
ATOM 900 N N . GLY A 1 117 ? 39.239 10.230 55.507 1.00 24.66 117 GLY A N 1
ATOM 901 C CA . GLY A 1 117 ? 40.669 10.403 55.813 1.00 25.17 117 GLY A CA 1
ATOM 902 C C . GLY A 1 117 ? 41.057 10.443 57.297 1.00 25.19 117 GLY A C 1
ATOM 903 O O . GLY A 1 117 ? 42.232 10.601 57.647 1.00 25.92 117 GLY A O 1
ATOM 904 N N . ASP A 1 118 ? 40.081 10.294 58.177 1.00 24.20 118 ASP A N 1
ATOM 905 C CA . ASP A 1 118 ? 40.270 10.651 59.579 1.00 23.57 118 ASP A CA 1
ATOM 906 C C . ASP A 1 118 ? 40.635 9.398 60.361 1.00 22.35 118 ASP A C 1
ATOM 907 O O . ASP A 1 118 ? 39.784 8.554 60.589 1.00 21.58 118 ASP A O 1
ATOM 912 N N . LYS A 1 119 ? 41.903 9.311 60.782 1.00 21.99 119 LYS A N 1
ATOM 913 C CA . LYS A 1 119 ? 42.427 8.144 61.490 1.00 22.65 119 LYS A CA 1
ATOM 914 C C . LYS A 1 119 ? 41.907 7.996 62.924 1.00 21.42 119 LYS A C 1
ATOM 915 O O . LYS A 1 119 ? 42.127 6.976 63.545 1.00 21.58 119 LYS A O 1
ATOM 921 N N . THR A 1 120 ? 41.212 8.999 63.452 1.00 19.53 120 THR A N 1
ATOM 922 C CA . THR A 1 120 ? 40.648 8.889 64.805 1.00 19.32 120 THR A CA 1
ATOM 923 C C . THR A 1 120 ? 39.295 8.172 64.845 1.00 18.17 120 THR A C 1
ATOM 924 O O . THR A 1 120 ? 38.783 7.882 65.925 1.00 16.81 120 THR A O 1
ATOM 928 N N . VAL A 1 121 ? 38.694 7.908 63.681 1.00 17.48 121 VAL A N 1
ATOM 929 C CA . VAL A 1 121 ? 37.471 7.096 63.657 1.00 17.57 121 VAL A CA 1
ATOM 930 C C . VAL A 1 121 ? 37.613 5.925 62.673 1.00 17.40 121 VAL A C 1
ATOM 931 O O . VAL A 1 121 ? 38.431 6.002 61.763 1.00 17.70 121 VAL A O 1
ATOM 935 N N . PRO A 1 122 ? 36.798 4.866 62.843 1.00 17.45 122 PRO A N 1
ATOM 936 C CA . PRO A 1 122 ? 36.914 3.765 61.887 1.00 18.53 122 PRO A CA 1
ATOM 937 C C . PRO A 1 122 ? 36.484 4.189 60.479 1.00 19.19 122 PRO A C 1
ATOM 938 O O . PRO A 1 122 ? 35.538 4.963 60.302 1.00 21.92 122 PRO A O 1
ATOM 942 N N . THR A 1 123 ? 37.174 3.685 59.477 1.00 19.09 123 THR A N 1
ATOM 943 C CA . THR A 1 123 ? 36.818 4.006 58.104 1.00 19.76 123 THR A CA 1
ATOM 944 C C . THR A 1 123 ? 35.579 3.155 57.756 1.00 17.74 123 THR A C 1
ATOM 945 O O . THR A 1 123 ? 35.565 1.956 58.037 1.00 15.59 123 THR A O 1
ATOM 949 N N . LEU A 1 124 ? 34.563 3.758 57.151 1.00 17.40 124 LEU A N 1
ATOM 950 C CA . LEU A 1 124 ? 33.385 2.987 56.698 1.00 16.84 124 LEU A CA 1
ATOM 951 C C . LEU A 1 124 ? 33.795 2.173 55.472 1.00 16.18 124 LEU A C 1
ATOM 952 O O . LEU A 1 124 ? 34.423 2.680 54.556 1.00 16.18 124 LEU A O 1
ATOM 957 N N . ARG A 1 125 ? 33.492 0.894 55.504 1.00 14.31 125 ARG A N 1
ATOM 958 C CA . ARG A 1 125 ? 33.806 -0.021 54.441 1.00 15.12 125 ARG A CA 1
ATOM 959 C C . ARG A 1 125 ? 32.530 -0.346 53.636 1.00 15.94 125 ARG A C 1
ATOM 960 O O . ARG A 1 125 ? 32.383 0.093 52.501 1.00 16.62 125 ARG A O 1
ATOM 968 N N . LYS A 1 126 ? 31.617 -1.104 54.220 1.00 14.06 126 LYS A N 1
ATOM 969 C CA . LYS A 1 126 ? 30.326 -1.399 53.563 1.00 14.35 126 LYS A CA 1
ATOM 970 C C . LYS A 1 126 ? 29.271 -0.482 54.147 1.00 14.49 126 LYS A C 1
ATOM 971 O O . LYS A 1 126 ? 29.223 -0.297 55.365 1.00 16.87 126 LYS A O 1
ATOM 977 N N . LEU A 1 127 ? 28.430 0.076 53.299 1.00 14.50 127 LEU A N 1
ATOM 978 C CA . LEU A 1 127 ? 27.368 1.005 53.672 1.00 13.92 127 LEU A CA 1
ATOM 979 C C . LEU A 1 127 ? 26.081 0.497 53.036 1.00 14.09 127 LEU A C 1
ATOM 980 O O . LEU A 1 127 ? 25.972 0.454 51.815 1.00 14.23 127 LEU A O 1
ATOM 985 N N . VAL A 1 128 ? 25.136 0.070 53.863 1.00 14.20 128 VAL A N 1
ATOM 986 C CA . VAL A 1 128 ? 23.798 -0.314 53.418 1.00 13.77 128 VAL A CA 1
ATOM 987 C C . VAL A 1 128 ? 22.778 0.743 53.832 1.00 14.32 128 VAL A C 1
ATOM 988 O O . VAL A 1 128 ? 22.653 1.125 55.021 1.00 14.29 128 VAL A O 1
ATOM 992 N N . ALA A 1 129 ? 22.107 1.312 52.820 1.00 12.68 129 ALA A N 1
ATOM 993 C CA . ALA A 1 129 ? 21.095 2.357 53.039 1.00 12.89 129 ALA A CA 1
ATOM 994 C C . ALA A 1 129 ? 19.724 1.809 52.635 1.00 14.03 129 ALA A C 1
ATOM 995 O O . ALA A 1 129 ? 19.561 1.394 51.498 1.00 14.98 129 ALA A O 1
ATOM 997 N N . ILE A 1 130 ? 18.776 1.774 53.577 1.00 13.47 130 ILE A N 1
ATOM 998 C CA . ILE A 1 130 ? 17.487 1.110 53.359 1.00 13.24 130 ILE A CA 1
ATOM 999 C C . ILE A 1 130 ? 16.411 2.204 53.371 1.00 14.25 130 ILE A C 1
ATOM 1000 O O . ILE A 1 130 ? 16.092 2.761 54.432 1.00 13.49 130 ILE A O 1
ATOM 1005 N N . GLY A 1 131 ? 15.876 2.513 52.180 1.00 14.26 131 GLY A N 1
ATOM 1006 C CA . GLY A 1 131 ? 14.845 3.547 52.009 1.00 13.78 131 GLY A CA 1
ATOM 1007 C C . GLY A 1 131 ? 15.303 4.950 52.398 1.00 14.35 131 GLY A C 1
ATOM 1008 O O . GLY A 1 131 ? 14.536 5.727 52.971 1.00 14.95 131 GLY A O 1
ATOM 1009 N N . SER A 1 132 ? 16.544 5.300 52.068 1.00 12.68 132 SER A N 1
ATOM 1010 C CA . SER A 1 132 ? 17.120 6.559 52.525 1.00 13.17 132 SER A CA 1
ATOM 1011 C C . SER A 1 132 ? 16.783 7.632 51.503 1.00 13.95 132 SER A C 1
ATOM 1012 O O . SER A 1 132 ? 17.061 7.428 50.321 1.00 15.02 132 SER A O 1
ATOM 1015 N N . PRO A 1 133 ? 16.217 8.761 51.949 1.00 13.96 133 PRO A N 1
ATOM 1016 C CA . PRO A 1 133 ? 15.813 9.763 50.955 1.00 13.51 133 PRO A CA 1
ATOM 1017 C C . PRO A 1 133 ? 16.971 10.692 50.558 1.00 12.58 133 PRO A C 1
ATOM 1018 O O . PRO A 1 133 ? 17.060 11.861 50.977 1.00 13.88 133 PRO A O 1
ATOM 1022 N N . PHE A 1 134 ? 17.864 10.174 49.722 1.00 12.52 134 PHE A N 1
ATOM 1023 C CA . PHE A 1 134 ? 18.998 10.945 49.224 1.00 12.84 134 PHE A CA 1
ATOM 1024 C C . PHE A 1 134 ? 18.633 12.270 48.567 1.00 12.54 134 PHE A C 1
ATOM 1025 O O . PHE A 1 134 ? 19.349 13.240 48.723 1.00 12.97 134 PHE A O 1
ATOM 1033 N N . ASN A 1 135 ? 17.497 12.311 47.874 1.00 13.35 135 ASN A N 1
ATOM 1034 C CA . ASN A 1 135 ? 16.966 13.540 47.320 1.00 13.40 135 ASN A CA 1
ATOM 1035 C C . ASN A 1 135 ? 15.606 13.922 47.950 1.00 14.17 135 ASN A C 1
ATOM 1036 O O . ASN A 1 135 ? 14.721 14.436 47.280 1.00 14.79 135 ASN A O 1
ATOM 1041 N N . ASP A 1 136 ? 15.492 13.711 49.260 1.00 13.95 136 ASP A N 1
ATOM 1042 C CA . ASP A 1 136 ? 14.340 14.097 50.053 1.00 15.15 136 ASP A CA 1
ATOM 1043 C C . ASP A 1 136 ? 13.016 13.473 49.545 1.00 15.10 136 ASP A C 1
ATOM 1044 O O . ASP A 1 136 ? 13.032 12.362 48.964 1.00 15.88 136 ASP A O 1
ATOM 1049 N N . LEU A 1 137 ? 11.877 14.106 49.806 1.00 15.35 137 LEU A N 1
ATOM 1050 C CA . LEU A 1 137 ? 10.599 13.431 49.670 1.00 15.69 137 LEU A CA 1
ATOM 1051 C C . LEU A 1 137 ? 9.691 13.919 48.535 1.00 16.23 137 LEU A C 1
ATOM 1052 O O . LEU A 1 137 ? 8.646 13.366 48.315 1.00 15.01 137 LEU A O 1
ATOM 1057 N N . ASP A 1 138 ? 10.029 15.014 47.891 1.00 16.26 138 ASP A N 1
ATOM 1058 C CA . ASP A 1 138 ? 9.121 15.618 46.914 1.00 16.77 138 ASP A CA 1
ATOM 1059 C C . ASP A 1 138 ? 9.050 14.804 45.621 1.00 16.52 138 ASP A C 1
ATOM 1060 O O . ASP A 1 138 ? 10.031 14.680 44.934 1.00 16.64 138 ASP A O 1
ATOM 1065 N N . PRO A 1 139 ? 7.854 14.308 45.258 1.00 16.87 139 PRO A N 1
ATOM 1066 C CA . PRO A 1 139 ? 7.788 13.546 43.992 1.00 17.78 139 PRO A CA 1
ATOM 1067 C C . PRO A 1 139 ? 8.155 14.375 42.787 1.00 18.17 139 PRO A C 1
ATOM 1068 O O . PRO A 1 139 ? 8.691 13.838 41.831 1.00 19.75 139 PRO A O 1
ATOM 1072 N N . ASN A 1 140 ? 7.864 15.674 42.826 1.00 17.96 140 ASN A N 1
ATOM 1073 C CA . ASN A 1 140 ? 8.279 16.573 41.730 1.00 18.28 140 ASN A CA 1
ATOM 1074 C C . ASN A 1 140 ? 9.792 16.662 41.491 1.00 17.35 140 ASN A C 1
ATOM 1075 O O . ASN A 1 140 ? 10.211 16.895 40.342 1.00 18.64 140 ASN A O 1
ATOM 1080 N N . ASP A 1 141 ? 10.601 16.479 42.534 1.00 16.16 141 ASP A N 1
ATOM 1081 C CA . ASP A 1 141 ? 12.044 16.540 42.437 1.00 16.00 141 ASP A CA 1
ATOM 1082 C C . ASP A 1 141 ? 12.613 15.201 41.896 1.00 16.40 141 ASP A C 1
ATOM 1083 O O . ASP A 1 141 ? 13.772 15.134 41.492 1.00 16.87 141 ASP A O 1
ATOM 1088 N N . ASN A 1 142 ? 11.810 14.146 41.979 1.00 15.67 142 ASN A N 1
ATOM 1089 C CA . ASN A 1 142 ? 12.299 12.794 41.727 1.00 15.45 142 ASN A CA 1
ATOM 1090 C C . ASN A 1 142 ? 11.721 12.103 40.504 1.00 16.06 142 ASN A C 1
ATOM 1091 O O . ASN A 1 142 ? 12.454 11.444 39.738 1.00 15.29 142 ASN A O 1
ATOM 1096 N N . GLY A 1 143 ? 10.413 12.222 40.324 1.00 15.93 143 GLY A N 1
ATOM 1097 C CA . GLY A 1 143 ? 9.779 11.614 39.169 1.00 17.32 143 GLY A CA 1
ATOM 1098 C C . GLY A 1 143 ? 9.641 10.103 39.272 1.00 17.59 143 GLY A C 1
ATOM 1099 O O . GLY A 1 143 ? 9.643 9.521 40.375 1.00 17.27 143 GLY A O 1
ATOM 1108 N N . ASP A 1 145 ? 10.988 7.781 36.571 1.00 17.99 145 ASP A N 1
ATOM 1109 C CA . ASP A 1 145 ? 11.797 7.069 35.564 1.00 17.99 145 ASP A CA 1
ATOM 1110 C C . ASP A 1 145 ? 12.893 6.288 36.261 1.00 16.93 145 ASP A C 1
ATOM 1111 O O . ASP A 1 145 ? 13.899 6.871 36.681 1.00 17.33 145 ASP A O 1
ATOM 1116 N N . LEU A 1 146 ? 12.712 4.983 36.425 1.00 16.44 146 LEU A N 1
ATOM 1117 C CA . LEU A 1 146 ? 13.716 4.208 37.167 1.00 17.00 146 LEU A CA 1
ATOM 1118 C C . LEU A 1 146 ? 15.023 4.051 36.386 1.00 16.45 146 LEU A C 1
ATOM 1119 O O . LEU A 1 146 ? 16.003 3.643 36.961 1.00 17.93 146 LEU A O 1
ATOM 1124 N N . SER A 1 147 ? 15.050 4.419 35.111 1.00 15.78 147 SER A N 1
ATOM 1125 C CA . SER A 1 147 ? 16.303 4.432 34.336 1.00 16.98 147 SER A CA 1
ATOM 1126 C C . SER A 1 147 ? 17.013 5.798 34.395 1.00 16.63 147 SER A C 1
ATOM 1127 O O . SER A 1 147 ? 17.985 6.087 33.651 1.00 17.11 147 SER A O 1
ATOM 1130 N N . PHE A 1 148 ? 16.563 6.637 35.320 1.00 16.13 148 PHE A N 1
ATOM 1131 C CA . PHE A 1 148 ? 17.111 7.983 35.454 1.00 16.61 148 PHE A CA 1
ATOM 1132 C C . PHE A 1 148 ? 18.661 8.080 35.449 1.00 16.18 148 PHE A C 1
ATOM 1133 O O . PHE A 1 148 ? 19.341 7.326 36.138 1.00 16.07 148 PHE A O 1
ATOM 1141 N N . LYS A 1 149 ? 19.166 9.061 34.700 1.00 16.97 149 LYS A N 1
ATOM 1142 C CA . LYS A 1 149 ? 20.570 9.478 34.675 1.00 18.43 149 LYS A CA 1
ATOM 1143 C C . LYS A 1 149 ? 20.757 10.812 35.379 1.00 19.36 149 LYS A C 1
ATOM 1144 O O . LYS A 1 149 ? 21.880 11.202 35.614 1.00 19.65 149 LYS A O 1
ATOM 1150 N N . LYS A 1 150 ? 19.663 11.531 35.642 1.00 19.13 150 LYS A N 1
ATOM 1151 C CA . LYS A 1 150 ? 19.658 12.796 36.374 1.00 19.64 150 LYS A CA 1
ATOM 1152 C C . LYS A 1 150 ? 18.318 12.934 37.082 1.00 18.50 150 LYS A C 1
ATOM 1153 O O . LYS A 1 150 ? 17.330 12.273 36.720 1.00 18.56 150 LYS A O 1
ATOM 1159 N N . LEU A 1 151 ? 18.268 13.803 38.079 1.00 17.75 151 LEU A N 1
ATOM 1160 C CA . LEU A 1 151 ? 17.023 14.067 38.796 1.00 17.39 151 LEU A CA 1
ATOM 1161 C C . LEU A 1 151 ? 16.292 15.255 38.193 1.00 17.51 151 LEU A C 1
ATOM 1162 O O . LEU A 1 151 ? 16.926 16.209 37.730 1.00 17.29 151 LEU A O 1
ATOM 1167 N N . PRO A 1 152 ? 14.950 15.205 38.196 1.00 17.00 152 PRO A N 1
ATOM 1168 C CA . PRO A 1 152 ? 14.168 16.377 37.842 1.00 18.26 152 PRO A CA 1
ATOM 1169 C C . PRO A 1 152 ? 14.627 17.654 38.539 1.00 18.33 152 PRO A C 1
ATOM 1170 O O . PRO A 1 152 ? 14.708 18.712 37.909 1.00 17.02 152 PRO A O 1
ATOM 1174 N N . ASN A 1 153 ? 14.960 17.562 39.830 1.00 17.84 153 ASN A N 1
ATOM 1175 C CA . ASN A 1 153 ? 15.547 18.689 40.562 1.00 18.28 153 ASN A CA 1
ATOM 1176 C C . ASN A 1 153 ? 16.363 18.154 41.715 1.00 17.99 153 ASN A C 1
ATOM 1177 O O . ASN A 1 153 ? 15.863 17.328 42.468 1.00 16.71 153 ASN A O 1
ATOM 1182 N N . SER A 1 154 ? 17.615 18.582 41.840 1.00 18.31 154 SER A N 1
ATOM 1183 C CA . SER A 1 154 ? 18.437 18.150 42.974 1.00 19.55 154 SER A CA 1
ATOM 1184 C C . SER A 1 154 ? 18.230 19.082 44.130 1.00 18.53 154 SER A C 1
ATOM 1185 O O . SER A 1 154 ? 18.327 20.303 43.967 1.00 18.44 154 SER A O 1
ATOM 1188 N N . THR A 1 155 ? 18.012 18.499 45.300 1.00 16.97 155 THR A N 1
ATOM 1189 C CA . THR A 1 155 ? 17.964 19.231 46.541 1.00 15.49 155 THR A CA 1
ATOM 1190 C C . THR A 1 155 ? 19.376 19.640 47.026 1.00 15.24 155 THR A C 1
ATOM 1191 O O . THR A 1 155 ? 20.372 19.111 46.536 1.00 14.67 155 THR A O 1
ATOM 1195 N N . PRO A 1 156 ? 19.461 20.602 47.971 1.00 14.88 156 PRO A N 1
ATOM 1196 C CA . PRO A 1 156 ? 20.726 20.954 48.604 1.00 15.49 156 PRO A CA 1
ATOM 1197 C C . PRO A 1 156 ? 21.486 19.765 49.187 1.00 15.47 156 PRO A C 1
ATOM 1198 O O . PRO A 1 156 ? 22.715 19.710 49.085 1.00 14.44 156 PRO A O 1
ATOM 1202 N N . GLN A 1 157 ? 20.774 18.800 49.763 1.00 15.43 157 GLN A N 1
ATOM 1203 C CA . GLN A 1 157 ? 21.442 17.614 50.271 1.00 15.77 157 GLN A CA 1
ATOM 1204 C C . GLN A 1 157 ? 22.120 16.834 49.135 1.00 15.26 157 GLN A C 1
ATOM 1205 O O . GLN A 1 157 ? 23.298 16.456 49.245 1.00 14.76 157 GLN A O 1
ATOM 1219 N N . ASP A 1 159 ? 23.014 18.058 46.311 1.00 15.92 159 ASP A N 1
ATOM 1220 C CA . ASP A 1 159 ? 24.111 18.871 45.808 1.00 15.94 159 ASP A CA 1
ATOM 1221 C C . ASP A 1 159 ? 25.390 18.605 46.630 1.00 15.49 159 ASP A C 1
ATOM 1222 O O . ASP A 1 159 ? 26.490 18.541 46.083 1.00 14.54 159 ASP A O 1
ATOM 1227 N N . TYR A 1 160 ? 25.237 18.485 47.947 1.00 15.69 160 TYR A N 1
ATOM 1228 C CA . TYR A 1 160 ? 26.359 18.236 48.837 1.00 15.02 160 TYR A CA 1
ATOM 1229 C C . TYR A 1 160 ? 26.983 16.872 48.514 1.00 13.98 160 TYR A C 1
ATOM 1230 O O . TYR A 1 160 ? 28.189 16.761 48.375 1.00 14.37 160 TYR A O 1
ATOM 1239 N N . PHE A 1 161 ? 26.142 15.855 48.429 1.00 13.21 161 PHE A N 1
ATOM 1240 C CA . PHE A 1 161 ? 26.610 14.473 48.157 1.00 14.53 161 PHE A CA 1
ATOM 1241 C C . PHE A 1 161 ? 27.373 14.395 46.828 1.00 14.34 161 PHE A C 1
ATOM 1242 O O . PHE A 1 161 ? 28.427 13.753 46.730 1.00 14.83 161 PHE A O 1
ATOM 1250 N N . ILE A 1 162 ? 26.849 15.065 45.816 1.00 14.95 162 ILE A N 1
ATOM 1251 C CA . ILE A 1 162 ? 27.531 15.149 44.518 1.00 15.55 162 ILE A CA 1
ATOM 1252 C C . ILE A 1 162 ? 28.853 15.884 44.588 1.00 15.65 162 ILE A C 1
ATOM 1253 O O . ILE A 1 162 ? 29.866 15.394 44.063 1.00 15.62 162 ILE A O 1
ATOM 1258 N N . LYS A 1 163 ? 28.856 17.039 45.237 1.00 15.90 163 LYS A N 1
ATOM 1259 C CA . LYS A 1 163 ? 30.062 17.855 45.384 1.00 16.86 163 LYS A CA 1
ATOM 1260 C C . LYS A 1 163 ? 31.176 17.093 46.092 1.00 16.97 163 LYS A C 1
ATOM 1261 O O . LYS A 1 163 ? 32.340 17.173 45.703 1.00 18.00 163 LYS A O 1
ATOM 1267 N N . ASN A 1 164 ? 30.813 16.330 47.105 1.00 16.56 164 ASN A N 1
ATOM 1268 C CA . ASN A 1 164 ? 31.809 15.699 47.961 1.00 17.33 164 ASN A CA 1
ATOM 1269 C C . ASN A 1 164 ? 32.038 14.234 47.656 1.00 17.14 164 ASN A C 1
ATOM 1270 O O . ASN A 1 164 ? 32.707 13.550 48.410 1.00 16.81 164 ASN A O 1
ATOM 1275 N N . GLN A 1 165 ? 31.511 13.763 46.524 1.00 17.59 165 GLN A N 1
ATOM 1276 C CA . GLN A 1 165 ? 31.637 12.352 46.162 1.00 18.37 165 GLN A CA 1
ATOM 1277 C C . GLN A 1 165 ? 33.087 11.877 46.051 1.00 19.06 165 GLN A C 1
ATOM 1278 O O . GLN A 1 165 ? 33.363 10.705 46.329 1.00 20.36 165 GLN A O 1
ATOM 1284 N N . THR A 1 166 ? 33.970 12.793 45.655 1.00 19.70 166 THR A N 1
ATOM 1285 C CA . THR A 1 166 ? 35.416 12.558 45.522 1.00 21.54 166 THR A CA 1
ATOM 1286 C C . THR A 1 166 ? 36.088 12.194 46.858 1.00 21.46 166 THR A C 1
ATOM 1287 O O . THR A 1 166 ? 37.209 11.652 46.877 1.00 22.51 166 THR A O 1
ATOM 1291 N N . GLU A 1 167 ? 35.415 12.492 47.965 1.00 19.50 167 GLU A N 1
ATOM 1292 C CA . GLU A 1 167 ? 36.018 12.284 49.263 1.00 19.43 167 GLU A CA 1
ATOM 1293 C C . GLU A 1 167 ? 35.785 10.877 49.798 1.00 18.48 167 GLU A C 1
ATOM 1294 O O . GLU A 1 167 ? 36.410 10.513 50.812 1.00 18.36 167 GLU A O 1
ATOM 1300 N N . VAL A 1 168 ? 34.937 10.079 49.149 1.00 17.21 168 VAL A N 1
ATOM 1301 C CA . VAL A 1 168 ? 34.674 8.740 49.716 1.00 18.88 168 VAL A CA 1
ATOM 1302 C C . VAL A 1 168 ? 35.909 7.868 49.587 1.00 18.08 168 VAL A C 1
ATOM 1303 O O . VAL A 1 168 ? 36.749 8.074 48.705 1.00 19.03 168 VAL A O 1
ATOM 1307 N N . SER A 1 169 ? 36.049 6.938 50.522 1.00 17.65 169 SER A N 1
ATOM 1308 C CA . SER A 1 169 ? 37.068 5.926 50.465 1.00 17.23 169 SER A CA 1
ATOM 1309 C C . SER A 1 169 ? 36.938 5.193 49.131 1.00 17.37 169 SER A C 1
ATOM 1310 O O . SER A 1 169 ? 35.845 4.786 48.735 1.00 16.67 169 SER A O 1
ATOM 1313 N N . PRO A 1 170 ? 38.058 5.002 48.442 1.00 16.81 170 PRO A N 1
ATOM 1314 C CA . PRO A 1 170 ? 37.979 4.228 47.215 1.00 17.84 170 PRO A CA 1
ATOM 1315 C C . PRO A 1 170 ? 37.667 2.761 47.468 1.00 17.58 170 PRO A C 1
ATOM 1316 O O . PRO A 1 170 ? 37.417 2.055 46.514 1.00 18.61 170 PRO A O 1
ATOM 1320 N N . ASP A 1 171 ? 37.686 2.310 48.722 1.00 16.46 171 ASP A N 1
ATOM 1321 C CA . ASP A 1 171 ? 37.265 0.940 49.053 1.00 16.62 171 ASP A CA 1
ATOM 1322 C C . ASP A 1 171 ? 35.814 0.816 49.523 1.00 15.76 171 ASP A C 1
ATOM 1323 O O . ASP A 1 171 ? 35.359 -0.291 49.850 1.00 15.64 171 ASP A O 1
ATOM 1328 N N . LEU A 1 172 ? 35.095 1.931 49.554 1.00 14.40 172 LEU A N 1
ATOM 1329 C CA . LEU A 1 172 ? 33.692 1.939 50.016 1.00 15.34 172 LEU A CA 1
ATOM 1330 C C . LEU A 1 172 ? 32.841 1.015 49.130 1.00 13.87 172 LEU A C 1
ATOM 1331 O O . LEU A 1 172 ? 33.001 0.981 47.918 1.00 12.91 172 LEU A O 1
ATOM 1336 N N . GLU A 1 173 ? 31.919 0.296 49.748 1.00 14.45 173 GLU A N 1
ATOM 1337 C CA . GLU A 1 173 ? 30.988 -0.575 49.007 1.00 14.71 173 GLU A CA 1
ATOM 1338 C C . GLU A 1 173 ? 29.585 -0.210 49.489 1.00 13.77 173 GLU A C 1
ATOM 1339 O O . GLU A 1 173 ? 29.319 -0.203 50.679 1.00 13.63 173 GLU A O 1
ATOM 1345 N N . VAL A 1 174 ? 28.719 0.126 48.553 1.00 12.84 174 VAL A N 1
ATOM 1346 C CA . VAL A 1 174 ? 27.423 0.717 48.868 1.00 12.81 174 VAL A CA 1
ATOM 1347 C C . VAL A 1 174 ? 26.313 -0.134 48.313 1.00 13.21 174 VAL A C 1
ATOM 1348 O O . VAL A 1 174 ? 26.349 -0.516 47.132 1.00 13.60 174 VAL A O 1
ATOM 1352 N N . LEU A 1 175 ? 25.325 -0.436 49.153 1.00 12.43 175 LEU A N 1
ATOM 1353 C CA . LEU A 1 175 ? 24.111 -1.118 48.736 1.00 12.99 175 LEU A CA 1
ATOM 1354 C C . LEU A 1 175 ? 22.947 -0.208 49.068 1.00 13.76 175 LEU A C 1
ATOM 1355 O O . LEU A 1 175 ? 22.757 0.204 50.242 1.00 13.83 175 LEU A O 1
ATOM 1360 N N . ALA A 1 176 ? 22.177 0.169 48.037 1.00 13.22 176 ALA A N 1
ATOM 1361 C CA . ALA A 1 176 ? 20.994 0.987 48.205 1.00 13.44 176 ALA A CA 1
ATOM 1362 C C . ALA A 1 176 ? 19.760 0.122 47.978 1.00 13.56 176 ALA A C 1
ATOM 1363 O O . ALA A 1 176 ? 19.512 -0.411 46.876 1.00 14.21 176 ALA A O 1
ATOM 1365 N N . ILE A 1 177 ? 19.000 -0.040 49.051 1.00 13.05 177 ILE A N 1
ATOM 1366 C CA . ILE A 1 177 ? 17.743 -0.742 49.047 1.00 13.70 177 ILE A CA 1
ATOM 1367 C C . ILE A 1 177 ? 16.582 0.211 49.002 1.00 12.97 177 ILE A C 1
ATOM 1368 O O . ILE A 1 177 ? 16.525 1.197 49.795 1.00 12.75 177 ILE A O 1
ATOM 1373 N N . ALA A 1 178 ? 15.689 0.011 48.039 1.00 12.81 178 ALA A N 1
ATOM 1374 C CA . ALA A 1 178 ? 14.569 0.906 47.846 1.00 14.46 178 ALA A CA 1
ATOM 1375 C C . ALA A 1 178 ? 13.273 0.133 47.754 1.00 14.45 178 ALA A C 1
ATOM 1376 O O . ALA A 1 178 ? 13.244 -0.982 47.224 1.00 16.40 178 ALA A O 1
ATOM 1378 N N . GLY A 1 179 ? 12.206 0.718 48.283 1.00 14.71 179 GLY A N 1
ATOM 1379 C CA . GLY A 1 179 ? 10.851 0.162 48.097 1.00 14.97 179 GLY A CA 1
ATOM 1380 C C . GLY A 1 179 ? 10.016 0.924 47.076 1.00 15.91 179 GLY A C 1
ATOM 1381 O O . GLY A 1 179 ? 10.163 2.144 46.870 1.00 14.69 179 GLY A O 1
ATOM 1382 N N . GLU A 1 180 ? 9.119 0.195 46.429 1.00 16.60 180 GLU A N 1
ATOM 1383 C CA . GLU A 1 180 ? 8.178 0.739 45.508 1.00 18.12 180 GLU A CA 1
ATOM 1384 C C . GLU A 1 180 ? 6.843 -0.009 45.817 1.00 17.56 180 GLU A C 1
ATOM 1385 O O . GLU A 1 180 ? 6.776 -1.264 45.755 1.00 17.45 180 GLU A O 1
ATOM 1391 N N . LEU A 1 181 ? 5.796 0.726 46.172 1.00 17.59 181 LEU A N 1
ATOM 1392 C CA . LEU A 1 181 ? 4.571 0.061 46.605 1.00 17.74 181 LEU A CA 1
ATOM 1393 C C . LEU A 1 181 ? 3.975 -0.733 45.455 1.00 18.14 181 LEU A C 1
ATOM 1394 O O . LEU A 1 181 ? 3.397 -1.797 45.669 1.00 17.94 181 LEU A O 1
ATOM 1399 N N . SER A 1 182 ? 4.111 -0.213 44.244 1.00 19.01 182 SER A N 1
ATOM 1400 C CA . SER A 1 182 ? 3.703 -0.967 43.075 1.00 20.25 182 SER A CA 1
ATOM 1401 C C . SER A 1 182 ? 4.424 -0.379 41.875 1.00 20.87 182 SER A C 1
ATOM 1402 O O . SER A 1 182 ? 4.951 0.740 41.949 1.00 19.32 182 SER A O 1
ATOM 1405 N N . GLU A 1 183 ? 4.419 -1.114 40.759 1.00 21.16 183 GLU A N 1
ATOM 1406 C CA . GLU A 1 183 ? 5.096 -0.610 39.538 1.00 22.56 183 GLU A CA 1
ATOM 1407 C C . GLU A 1 183 ? 4.573 0.724 39.075 1.00 22.23 183 GLU A C 1
ATOM 1408 O O . GLU A 1 183 ? 5.299 1.487 38.490 1.00 22.94 183 GLU A O 1
ATOM 1414 N N . ASP A 1 184 ? 3.289 0.995 39.309 1.00 23.18 184 ASP A N 1
ATOM 1415 C CA . ASP A 1 184 ? 2.693 2.269 38.917 1.00 22.35 184 ASP A CA 1
ATOM 1416 C C . ASP A 1 184 ? 2.634 3.283 40.059 1.00 21.63 184 ASP A C 1
ATOM 1417 O O . ASP A 1 184 ? 1.963 4.295 39.952 1.00 21.25 184 ASP A O 1
ATOM 1422 N N . ASN A 1 185 ? 3.309 2.992 41.161 1.00 20.43 185 ASN A N 1
ATOM 1423 C CA . ASN A 1 185 ? 3.330 3.910 42.305 1.00 19.79 185 ASN A CA 1
ATOM 1424 C C . ASN A 1 185 ? 4.726 3.919 42.929 1.00 18.43 185 ASN A C 1
ATOM 1425 O O . ASN A 1 185 ? 4.968 3.242 43.925 1.00 17.17 185 ASN A O 1
ATOM 1430 N N . PRO A 1 186 ? 5.668 4.632 42.288 1.00 19.21 186 PRO A N 1
ATOM 1431 C CA . PRO A 1 186 ? 7.102 4.570 42.623 1.00 18.52 186 PRO A CA 1
ATOM 1432 C C . PRO A 1 186 ? 7.440 5.366 43.892 1.00 17.04 186 PRO A C 1
ATOM 1433 O O . PRO A 1 186 ? 8.154 6.376 43.881 1.00 15.92 186 PRO A O 1
ATOM 1437 N N . THR A 1 187 ? 6.880 4.896 44.994 1.00 15.87 187 THR A N 1
ATOM 1438 C CA . THR A 1 187 ? 7.178 5.438 46.314 1.00 14.75 187 THR A CA 1
ATOM 1439 C C . THR A 1 187 ? 7.158 4.271 47.275 1.00 15.30 187 THR A C 1
ATOM 1440 O O . THR A 1 187 ? 6.499 3.277 47.010 1.00 15.32 187 THR A O 1
ATOM 1444 N N . ASP A 1 188 ? 7.875 4.386 48.379 1.00 14.99 188 ASP A N 1
ATOM 1445 C CA . ASP A 1 188 ? 7.687 3.448 49.492 1.00 15.06 188 ASP A CA 1
ATOM 1446 C C . ASP A 1 188 ? 6.602 3.847 50.487 1.00 14.35 188 ASP A C 1
ATOM 1447 O O . ASP A 1 188 ? 6.431 3.190 51.514 1.00 14.65 188 ASP A O 1
ATOM 1452 N N . GLY A 1 189 ? 5.848 4.911 50.171 1.00 14.07 189 GLY A N 1
ATOM 1453 C CA . GLY A 1 189 ? 4.796 5.416 50.993 1.00 14.60 189 GLY A CA 1
ATOM 1454 C C . GLY A 1 189 ? 5.210 6.765 51.589 1.00 15.07 189 GLY A C 1
ATOM 1455 O O . GLY A 1 189 ? 4.363 7.602 51.926 1.00 16.28 189 GLY A O 1
ATOM 1456 N N . ILE A 1 190 ? 6.522 6.975 51.718 1.00 14.87 190 ILE A N 1
ATOM 1457 C CA . ILE A 1 190 ? 7.086 8.194 52.300 1.00 15.46 190 ILE A CA 1
ATOM 1458 C C . ILE A 1 190 ? 8.134 8.802 51.360 1.00 15.92 190 ILE A C 1
ATOM 1459 O O . ILE A 1 190 ? 8.089 10.014 51.060 1.00 16.48 190 ILE A O 1
ATOM 1464 N N . VAL A 1 191 ? 9.018 7.944 50.879 1.00 15.46 191 VAL A N 1
ATOM 1465 C CA . VAL A 1 191 ? 10.140 8.324 50.017 1.00 15.51 191 VAL A CA 1
ATOM 1466 C C . VAL A 1 191 ? 9.902 7.860 48.562 1.00 15.68 191 VAL A C 1
ATOM 1467 O O . VAL A 1 191 ? 9.719 6.663 48.314 1.00 14.91 191 VAL A O 1
ATOM 1471 N N . PRO A 1 192 ? 10.033 8.781 47.591 1.00 15.10 192 PRO A N 1
ATOM 1472 C CA . PRO A 1 192 ? 10.023 8.353 46.188 1.00 14.73 192 PRO A CA 1
ATOM 1473 C C . PRO A 1 192 ? 11.147 7.353 45.954 1.00 14.24 192 PRO A C 1
ATOM 1474 O O . PRO A 1 192 ? 12.280 7.521 46.415 1.00 13.95 192 PRO A O 1
ATOM 1478 N N . THR A 1 193 ? 10.831 6.309 45.214 1.00 14.65 193 THR A N 1
ATOM 1479 C CA . THR A 1 193 ? 11.777 5.247 44.961 1.00 14.82 193 THR A CA 1
ATOM 1480 C C . THR A 1 193 ? 13.066 5.778 44.383 1.00 14.46 193 THR A C 1
ATOM 1481 O O . THR A 1 193 ? 14.162 5.395 44.806 1.00 15.32 193 THR A O 1
ATOM 1485 N N . ILE A 1 194 ? 12.941 6.752 43.479 1.00 13.89 194 ILE A N 1
ATOM 1486 C CA . ILE A 1 194 ? 14.115 7.338 42.877 1.00 14.59 194 ILE A CA 1
ATOM 1487 C C . ILE A 1 194 ? 15.031 8.076 43.883 1.00 13.71 194 ILE A C 1
ATOM 1488 O O . ILE A 1 194 ? 16.242 8.056 43.752 1.00 14.38 194 ILE A O 1
ATOM 1493 N N . SER A 1 195 ? 14.432 8.736 44.858 1.00 14.35 195 SER A N 1
ATOM 1494 C CA . SER A 1 195 ? 15.182 9.427 45.932 1.00 14.13 195 SER A CA 1
ATOM 1495 C C . SER A 1 195 ? 16.023 8.428 46.675 1.00 13.48 195 SER A C 1
ATOM 1496 O O . SER A 1 195 ? 17.189 8.682 46.975 1.00 13.47 195 SER A O 1
ATOM 1499 N N . SER A 1 196 ? 15.449 7.267 46.954 1.00 14.21 196 SER A N 1
ATOM 1500 C CA . SER A 1 196 ? 16.197 6.192 47.649 1.00 13.90 196 SER A CA 1
ATOM 1501 C C . SER A 1 196 ? 17.275 5.465 46.827 1.00 15.01 196 SER A C 1
ATOM 1502 O O . SER A 1 196 ? 18.064 4.685 47.387 1.00 16.68 196 SER A O 1
ATOM 1505 N N . LEU A 1 197 ? 17.321 5.754 45.517 1.00 13.73 197 LEU A N 1
ATOM 1506 C CA . LEU A 1 197 ? 18.341 5.246 44.616 1.00 13.20 197 LEU A CA 1
ATOM 1507 C C . LEU A 1 197 ? 19.256 6.323 44.073 1.00 14.14 197 LEU A C 1
ATOM 1508 O O . LEU A 1 197 ? 20.114 6.026 43.244 1.00 14.58 197 LEU A O 1
ATOM 1513 N N . ALA A 1 198 ? 19.124 7.546 44.572 1.00 13.54 198 ALA A N 1
ATOM 1514 C CA . ALA A 1 198 ? 19.815 8.684 43.954 1.00 13.96 198 ALA A CA 1
ATOM 1515 C C . ALA A 1 198 ? 21.329 8.649 44.197 1.00 14.13 198 ALA A C 1
ATOM 1516 O O . ALA A 1 198 ? 22.075 9.353 43.530 1.00 16.06 198 ALA A O 1
ATOM 1518 N N . THR A 1 199 ? 21.779 7.765 45.092 1.00 14.01 199 THR A N 1
ATOM 1519 C CA . THR A 1 199 ? 23.173 7.338 45.164 1.00 14.11 199 THR A CA 1
ATOM 1520 C C . THR A 1 199 ? 23.764 6.988 43.800 1.00 14.03 199 THR A C 1
ATOM 1521 O O . THR A 1 199 ? 24.966 7.094 43.613 1.00 15.05 199 THR A O 1
ATOM 1525 N N . ARG A 1 200 ? 22.916 6.584 42.850 1.00 14.71 200 ARG A N 1
ATOM 1526 C CA . ARG A 1 200 ? 23.369 6.275 41.488 1.00 16.16 200 ARG A CA 1
ATOM 1527 C C . ARG A 1 200 ? 24.139 7.416 40.840 1.00 15.70 200 ARG A C 1
ATOM 1528 O O . ARG A 1 200 ? 24.958 7.203 39.935 1.00 15.64 200 ARG A O 1
ATOM 1536 N N . LEU A 1 201 ? 23.870 8.631 41.293 1.00 16.17 201 LEU A N 1
ATOM 1537 C CA . LEU A 1 201 ? 24.451 9.826 40.699 1.00 16.53 201 LEU A CA 1
ATOM 1538 C C . LEU A 1 201 ? 25.771 10.288 41.322 1.00 16.83 201 LEU A C 1
ATOM 1539 O O . LEU A 1 201 ? 26.388 11.228 40.810 1.00 18.78 201 LEU A O 1
ATOM 1544 N N . PHE A 1 202 ? 26.228 9.620 42.376 1.00 14.80 202 PHE A N 1
ATOM 1545 C CA . PHE A 1 202 ? 27.481 10.006 43.004 1.00 16.39 202 PHE A CA 1
ATOM 1546 C C . PHE A 1 202 ? 28.334 8.853 43.533 1.00 16.29 202 PHE A C 1
ATOM 1547 O O . PHE A 1 202 ? 29.554 9.023 43.684 1.00 16.89 202 PHE A O 1
ATOM 1563 N N . PRO A 1 204 ? 28.705 5.483 42.011 1.00 17.45 204 PRO A N 1
ATOM 1564 C CA . PRO A 1 204 ? 29.483 4.787 40.968 1.00 18.73 204 PRO A CA 1
ATOM 1565 C C . PRO A 1 204 ? 30.773 5.523 40.577 1.00 19.51 204 PRO A C 1
ATOM 1566 O O . PRO A 1 204 ? 30.733 6.702 40.342 1.00 20.71 204 PRO A O 1
ATOM 1570 N N . GLY A 1 205 ? 31.901 4.828 40.513 1.00 21.21 205 GLY A N 1
ATOM 1571 C CA . GLY A 1 205 ? 33.161 5.444 40.081 1.00 21.37 205 GLY A CA 1
ATOM 1572 C C . GLY A 1 205 ? 33.876 6.197 41.207 1.00 22.45 205 GLY A C 1
ATOM 1573 O O . GLY A 1 205 ? 35.028 6.676 41.015 1.00 25.50 205 GLY A O 1
ATOM 1574 N N . SER A 1 206 ? 33.177 6.393 42.322 1.00 20.31 206 SER A N 1
ATOM 1575 C CA . SER A 1 206 ? 33.762 6.935 43.558 1.00 19.31 206 SER A CA 1
ATOM 1576 C C . SER A 1 206 ? 34.002 5.753 44.516 1.00 18.05 206 SER A C 1
ATOM 1577 O O . SER A 1 206 ? 35.095 5.511 45.002 1.00 17.78 206 SER A O 1
ATOM 1580 N N . ALA A 1 207 ? 32.930 5.047 44.807 1.00 17.43 207 ALA A N 1
ATOM 1581 C CA . ALA A 1 207 ? 32.976 3.831 45.611 1.00 16.95 207 ALA A CA 1
ATOM 1582 C C . ALA A 1 207 ? 33.503 2.681 44.779 1.00 17.01 207 ALA A C 1
ATOM 1583 O O . ALA A 1 207 ? 33.370 2.691 43.533 1.00 17.18 207 ALA A O 1
ATOM 1585 N N . LYS A 1 208 ? 34.068 1.675 45.444 1.00 14.61 208 LYS A N 1
ATOM 1586 C CA . LYS A 1 208 ? 34.482 0.455 44.776 1.00 14.92 208 LYS A CA 1
ATOM 1587 C C . LYS A 1 208 ? 33.264 -0.311 44.229 1.00 13.56 208 LYS A C 1
ATOM 1588 O O . LYS A 1 208 ? 33.293 -0.808 43.105 1.00 14.33 208 LYS A O 1
ATOM 1594 N N . ALA A 1 209 ? 32.198 -0.376 45.009 1.00 13.74 209 ALA A N 1
ATOM 1595 C CA . ALA A 1 209 ? 31.018 -1.113 44.620 1.00 13.23 209 ALA A CA 1
ATOM 1596 C C . ALA A 1 209 ? 29.790 -0.277 44.895 1.00 12.94 209 ALA A C 1
ATOM 1597 O O . ALA A 1 209 ? 29.707 0.447 45.888 1.00 12.58 209 ALA A O 1
ATOM 1599 N N . TYR A 1 210 ? 28.830 -0.368 43.994 1.00 13.04 210 TYR A N 1
ATOM 1600 C CA . TYR A 1 210 ? 27.542 0.252 44.185 1.00 13.48 210 TYR A CA 1
ATOM 1601 C C . TYR A 1 210 ? 26.506 -0.678 43.609 1.00 13.64 210 TYR A C 1
ATOM 1602 O O . TYR A 1 210 ? 26.556 -0.973 42.435 1.00 14.24 210 TYR A O 1
ATOM 1611 N N . ILE A 1 211 ? 25.600 -1.151 44.455 1.00 13.73 211 ILE A N 1
ATOM 1612 C CA . ILE A 1 211 ? 24.555 -2.105 44.085 1.00 13.56 211 ILE A CA 1
ATOM 1613 C C . ILE A 1 211 ? 23.194 -1.578 44.508 1.00 13.29 211 ILE A C 1
ATOM 1614 O O . ILE A 1 211 ? 23.056 -1.061 45.618 1.00 14.17 211 ILE A O 1
ATOM 1619 N N . GLU A 1 212 ? 22.198 -1.668 43.615 1.00 13.56 212 GLU A N 1
ATOM 1620 C CA . GLU A 1 212 ? 20.832 -1.289 43.936 1.00 13.39 212 GLU A CA 1
ATOM 1621 C C . GLU A 1 212 ? 19.964 -2.535 44.074 1.00 13.12 212 GLU A C 1
ATOM 1622 O O . GLU A 1 212 ? 20.174 -3.543 43.333 1.00 12.98 212 GLU A O 1
ATOM 1628 N N . ASP A 1 213 ? 18.935 -2.477 44.917 1.00 15.03 213 ASP A N 1
ATOM 1629 C CA . ASP A 1 213 ? 17.949 -3.577 45.027 1.00 16.19 213 ASP A CA 1
ATOM 1630 C C . ASP A 1 213 ? 16.607 -2.916 45.281 1.00 15.96 213 ASP A C 1
ATOM 1631 O O . ASP A 1 213 ? 16.471 -2.153 46.236 1.00 17.75 213 ASP A O 1
ATOM 1636 N N . ILE A 1 214 ? 15.662 -3.107 44.379 1.00 15.67 214 ILE A N 1
ATOM 1637 C CA . ILE A 1 214 ? 14.304 -2.562 44.551 1.00 15.00 214 ILE A CA 1
ATOM 1638 C C . ILE A 1 214 ? 13.361 -3.675 44.969 1.00 15.13 214 ILE A C 1
ATOM 1639 O O . ILE A 1 214 ? 13.344 -4.746 44.341 1.00 15.55 214 ILE A O 1
ATOM 1644 N N . GLN A 1 215 ? 12.609 -3.469 46.036 1.00 13.68 215 GLN A N 1
ATOM 1645 C CA . GLN A 1 215 ? 11.573 -4.369 46.421 1.00 15.67 215 GLN A CA 1
ATOM 1646 C C . GLN A 1 215 ? 10.220 -3.746 46.060 1.00 15.86 215 GLN A C 1
ATOM 1647 O O . GLN A 1 215 ? 9.968 -2.582 46.338 1.00 14.63 215 GLN A O 1
ATOM 1653 N N . VAL A 1 216 ? 9.350 -4.549 45.476 1.00 15.83 216 VAL A N 1
ATOM 1654 C CA . VAL A 1 216 ? 8.057 -4.033 45.004 1.00 16.68 216 VAL A CA 1
ATOM 1655 C C . VAL A 1 216 ? 6.904 -4.688 45.746 1.00 17.96 216 VAL A C 1
ATOM 1656 O O . VAL A 1 216 ? 6.879 -5.922 45.982 1.00 20.16 216 VAL A O 1
ATOM 1660 N N . GLY A 1 217 ? 5.916 -3.882 46.066 1.00 17.49 217 GLY A N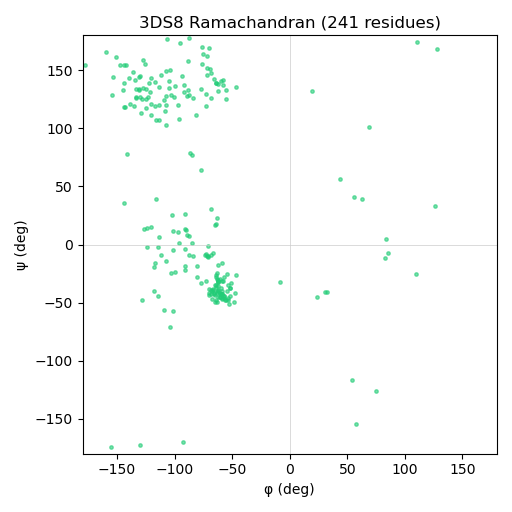 1
ATOM 166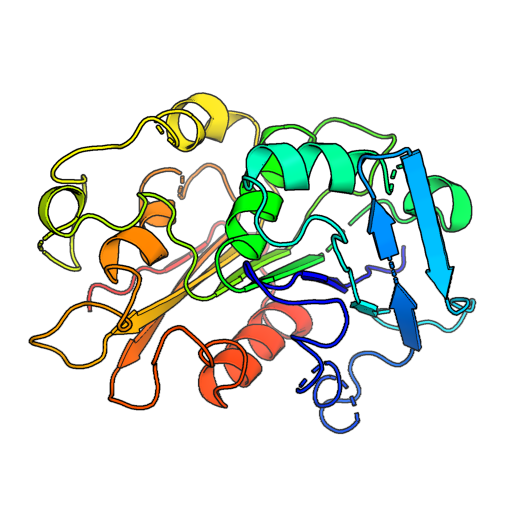1 C CA . GLY A 1 217 ? 4.701 -4.378 46.668 1.00 17.80 217 GLY A CA 1
ATOM 1662 C C . GLY A 1 217 ? 4.298 -3.667 47.941 1.00 18.20 217 GLY A C 1
ATOM 1663 O O . GLY A 1 217 ? 5.049 -2.899 48.531 1.00 16.76 217 GLY A O 1
ATOM 1664 N N . GLU A 1 218 ? 3.074 -3.944 48.378 1.00 19.15 218 GLU A N 1
ATOM 1665 C CA . GLU A 1 218 ? 2.551 -3.347 49.574 1.00 21.70 218 GLU A CA 1
ATOM 1666 C C . GLU A 1 218 ? 3.410 -3.620 50.781 1.00 21.86 218 GLU A C 1
ATOM 1667 O O . GLU A 1 218 ? 3.447 -2.798 51.692 1.00 22.79 218 GLU A O 1
ATOM 1673 N N . ASP A 1 219 ? 4.132 -4.743 50.779 1.00 21.07 219 ASP A N 1
ATOM 1674 C CA . ASP A 1 219 ? 5.022 -5.063 51.913 1.00 22.12 219 ASP A CA 1
ATOM 1675 C C . ASP A 1 219 ? 6.317 -4.240 51.999 1.00 21.63 219 ASP A C 1
ATOM 1676 O O . ASP A 1 219 ? 7.043 -4.340 52.992 1.00 21.20 219 ASP A O 1
ATOM 1681 N N . ALA A 1 220 ? 6.611 -3.457 50.956 1.00 19.83 220 ALA A N 1
ATOM 1682 C CA . ALA A 1 220 ? 7.838 -2.688 50.896 1.00 19.43 220 ALA A CA 1
ATOM 1683 C C . ALA A 1 220 ? 7.670 -1.299 51.482 1.00 18.47 220 ALA A C 1
ATOM 1684 O O . ALA A 1 220 ? 8.380 -0.371 51.088 1.00 19.16 220 ALA A O 1
ATOM 1686 N N . VAL A 1 221 ? 6.726 -1.142 52.397 1.00 17.77 221 VAL A N 1
ATOM 1687 C CA . VAL A 1 221 ? 6.440 0.189 52.941 1.00 17.91 221 VAL A CA 1
ATOM 1688 C C . VAL A 1 221 ? 7.580 0.712 53.787 1.00 16.46 221 VAL A C 1
ATOM 1689 O O . VAL A 1 221 ? 8.281 -0.040 54.445 1.00 16.42 221 VAL A O 1
ATOM 1693 N N . HIS A 1 222 ? 7.747 2.026 53.755 1.00 16.54 222 HIS A N 1
ATOM 1694 C CA . HIS A 1 222 ? 8.880 2.725 54.349 1.00 15.81 222 HIS A CA 1
ATOM 1695 C C . HIS A 1 222 ? 9.175 2.296 55.784 1.00 16.07 222 HIS A C 1
ATOM 1696 O O . HIS A 1 222 ? 10.317 1.993 56.109 1.00 16.40 222 HIS A O 1
ATOM 1703 N N . GLN A 1 223 ? 8.138 2.284 56.610 1.00 15.66 223 GLN A N 1
ATOM 1704 C CA . GLN A 1 223 ? 8.254 2.184 58.055 1.00 17.54 223 GLN A CA 1
ATOM 1705 C C . GLN A 1 223 ? 8.918 0.857 58.507 1.00 16.77 223 GLN A C 1
ATOM 1706 O O . GLN A 1 223 ? 9.597 0.819 59.550 1.00 17.54 223 GLN A O 1
ATOM 1712 N N . THR A 1 224 ? 8.718 -0.192 57.718 1.00 15.49 224 THR A N 1
ATOM 1713 C CA . THR A 1 224 ? 9.209 -1.526 58.044 1.00 16.20 224 THR A CA 1
ATOM 1714 C C . THR A 1 224 ? 10.170 -2.114 56.996 1.00 14.61 224 THR A C 1
ATOM 1715 O O . THR A 1 224 ? 10.439 -3.334 56.959 1.00 14.79 224 THR A O 1
ATOM 1719 N N . LEU A 1 225 ? 10.681 -1.274 56.106 1.00 14.07 225 LEU A N 1
ATOM 1720 C CA . LEU A 1 225 ? 11.486 -1.774 54.994 1.00 14.34 225 LEU A CA 1
ATOM 1721 C C . LEU A 1 225 ? 12.790 -2.486 55.462 1.00 15.02 225 LEU A C 1
ATOM 1722 O O . LEU A 1 225 ? 13.281 -3.408 54.828 1.00 15.13 225 LEU A O 1
ATOM 1727 N N . HIS A 1 226 ? 13.332 -2.019 56.575 1.00 14.63 226 HIS A N 1
ATOM 1728 C CA . HIS A 1 226 ? 14.493 -2.658 57.256 1.00 14.04 226 HIS A CA 1
ATOM 1729 C C . HIS A 1 226 ? 14.165 -4.004 57.954 1.00 14.36 226 HIS A C 1
ATOM 1730 O O . HIS A 1 226 ? 15.088 -4.644 58.480 1.00 13.96 226 HIS A O 1
ATOM 1737 N N . GLU A 1 227 ? 12.905 -4.424 57.889 1.00 14.56 227 GLU A N 1
ATOM 1738 C CA . GLU A 1 227 ? 12.448 -5.689 58.473 1.00 14.81 227 GLU A CA 1
ATOM 1739 C C . GLU A 1 227 ? 11.973 -6.722 57.460 1.00 15.15 227 GLU A C 1
ATOM 1740 O O . GLU A 1 227 ? 11.589 -7.824 57.837 1.00 14.62 227 GLU A O 1
ATOM 1746 N N . THR A 1 228 ? 11.983 -6.377 56.187 1.00 14.58 228 THR A N 1
ATOM 1747 C CA . THR A 1 228 ? 11.458 -7.303 55.204 1.00 15.31 228 THR A CA 1
ATOM 1748 C C . THR A 1 228 ? 12.450 -8.456 55.082 1.00 14.05 228 THR A C 1
ATOM 1749 O O . THR A 1 228 ? 13.692 -8.271 55.212 1.00 14.00 228 THR A O 1
ATOM 1753 N N . PRO A 1 229 ? 11.932 -9.650 54.836 1.00 15.82 229 PRO A N 1
ATOM 1754 C CA . PRO A 1 229 ? 12.857 -10.723 54.571 1.00 16.74 229 PRO A CA 1
ATOM 1755 C C . PRO A 1 229 ? 13.870 -10.390 53.488 1.00 16.87 229 PRO A C 1
ATOM 1756 O O . PRO A 1 229 ? 15.048 -10.729 53.626 1.00 16.91 229 PRO A O 1
ATOM 1760 N N . LYS A 1 230 ? 13.424 -9.788 52.390 1.00 17.15 230 LYS A N 1
ATOM 1761 C CA . LYS A 1 230 ? 14.373 -9.489 51.324 1.00 17.82 230 LYS A CA 1
ATOM 1762 C C . LYS A 1 230 ? 15.465 -8.497 51.763 1.00 16.66 230 LYS A C 1
ATOM 1763 O O . LYS A 1 230 ? 16.620 -8.616 51.319 1.00 17.26 230 LYS A O 1
ATOM 1769 N N . SER A 1 231 ? 15.081 -7.454 52.504 1.00 16.15 231 SER A N 1
ATOM 1770 C CA . SER A 1 231 ? 16.048 -6.503 53.037 1.00 15.44 231 SER A CA 1
ATOM 1771 C C . SER A 1 231 ? 17.103 -7.193 53.875 1.00 15.09 231 SER A C 1
ATOM 1772 O O . SER A 1 231 ? 18.304 -6.973 53.714 1.00 14.13 231 SER A O 1
ATOM 1775 N N . ILE A 1 232 ? 16.649 -8.045 54.760 1.00 14.07 232 ILE A N 1
ATOM 1776 C CA . ILE A 1 232 ? 17.587 -8.737 55.657 1.00 14.62 232 ILE A CA 1
ATOM 1777 C C . ILE A 1 232 ? 18.480 -9.728 54.895 1.00 14.00 232 ILE A C 1
ATOM 1778 O O . ILE A 1 232 ? 19.724 -9.791 55.121 1.00 13.31 232 ILE A O 1
ATOM 1783 N N . GLU A 1 233 ? 17.897 -10.465 53.979 1.00 15.04 233 GLU A N 1
ATOM 1784 C CA . GLU A 1 233 ? 18.665 -11.399 53.124 1.00 15.87 233 GLU A CA 1
ATOM 1785 C C . GLU A 1 233 ? 19.714 -10.645 52.296 1.00 15.83 233 GLU A C 1
ATOM 1786 O O . GLU A 1 233 ? 20.876 -11.069 52.220 1.00 14.28 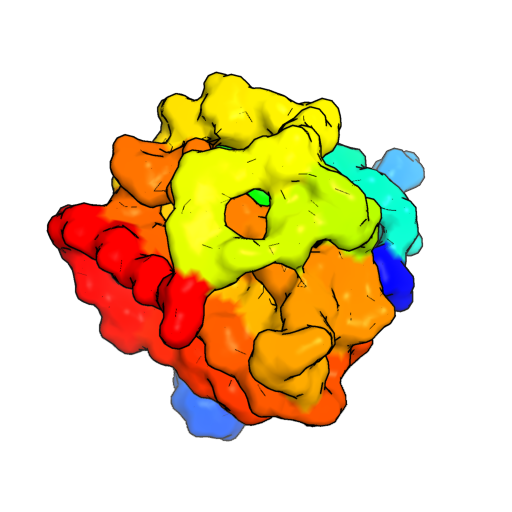233 GLU A O 1
ATOM 1792 N N . LYS A 1 234 ? 19.312 -9.526 51.693 1.00 15.45 234 LYS A N 1
ATOM 1793 C CA . LYS A 1 234 ? 20.248 -8.793 50.822 1.00 15.83 234 LYS A CA 1
ATOM 1794 C C . LYS A 1 234 ? 21.391 -8.172 51.647 1.00 15.31 234 LYS A C 1
ATOM 1795 O O . LYS A 1 234 ? 22.547 -8.159 51.217 1.00 14.73 234 LYS A O 1
ATOM 1801 N N . THR A 1 235 ? 21.039 -7.666 52.834 1.00 14.76 235 THR A N 1
ATOM 1802 C CA . THR A 1 235 ? 21.977 -7.076 53.738 1.00 15.10 235 THR A CA 1
ATOM 1803 C C . THR A 1 235 ? 22.980 -8.129 54.225 1.00 15.00 235 THR A C 1
ATOM 1804 O O . THR A 1 235 ? 24.189 -7.905 54.227 1.00 14.17 235 THR A O 1
ATOM 1808 N N . TYR A 1 236 ? 22.481 -9.281 54.678 1.00 14.43 236 TYR A N 1
ATOM 1809 C CA . TYR A 1 236 ? 23.382 -10.370 55.029 1.00 13.97 236 TYR A CA 1
ATOM 1810 C C . TYR A 1 236 ? 24.327 -10.684 53.893 1.00 14.14 236 TYR A C 1
ATOM 1811 O O . TYR A 1 236 ? 25.545 -10.777 54.104 1.00 13.83 236 TYR A O 1
ATOM 1820 N N . TRP A 1 237 ? 23.770 -10.878 52.691 1.00 12.96 237 TRP A N 1
ATOM 1821 C CA . TRP A 1 237 ? 24.586 -11.182 51.513 1.00 13.69 237 TRP A CA 1
ATOM 1822 C C . TRP A 1 237 ? 25.673 -10.145 51.318 1.00 12.82 237 TRP A C 1
ATOM 1823 O O . TRP A 1 237 ? 26.815 -10.496 51.089 1.00 14.08 237 TRP A O 1
ATOM 1834 N N . PHE A 1 238 ? 25.306 -8.855 51.395 1.00 13.56 238 PHE A N 1
ATOM 1835 C CA . PHE A 1 238 ? 26.281 -7.806 51.147 1.00 13.25 238 PHE A CA 1
ATOM 1836 C C . PHE A 1 238 ? 27.361 -7.776 52.227 1.00 13.52 238 PHE A C 1
ATOM 1837 O O . PHE A 1 238 ? 28.554 -7.614 51.947 1.00 12.94 238 PHE A O 1
ATOM 1845 N N . LEU A 1 239 ? 26.952 -8.009 53.472 1.00 13.13 239 LEU A N 1
ATOM 1846 C CA . LEU A 1 239 ? 27.883 -7.953 54.602 1.00 14.16 239 LEU A CA 1
ATOM 1847 C C . LEU A 1 239 ? 28.758 -9.173 54.719 1.00 14.36 239 LEU A C 1
ATOM 1848 O O . LEU A 1 239 ? 29.895 -9.055 55.158 1.00 15.95 239 LEU A O 1
ATOM 1853 N N . GLU A 1 240 ? 28.251 -10.344 54.349 1.00 14.77 240 GLU A N 1
ATOM 1854 C CA . GLU A 1 240 ? 28.955 -11.569 54.670 1.00 15.17 240 GLU A CA 1
ATOM 1855 C C . GLU A 1 240 ? 29.405 -12.388 53.474 1.00 15.56 240 GLU A C 1
ATOM 1856 O O . GLU A 1 240 ? 30.254 -13.228 53.645 1.00 15.87 240 GLU A O 1
ATOM 1862 N N . LYS A 1 241 ? 28.827 -12.169 52.303 1.00 15.55 241 LYS A N 1
ATOM 1863 C CA . LYS A 1 241 ? 29.091 -13.009 51.108 1.00 16.77 241 LYS A CA 1
ATOM 1864 C C . LYS A 1 241 ? 29.714 -12.228 49.971 1.00 17.38 241 LYS A C 1
ATOM 1865 O O . LYS A 1 241 ? 30.634 -12.736 49.300 1.00 17.71 241 LYS A O 1
ATOM 1871 N N . PHE A 1 242 ? 29.249 -11.001 49.766 1.00 16.70 242 PHE A N 1
ATOM 1872 C CA . PHE A 1 242 ? 29.747 -10.162 48.692 1.00 17.04 242 PHE A CA 1
ATOM 1873 C C . PHE A 1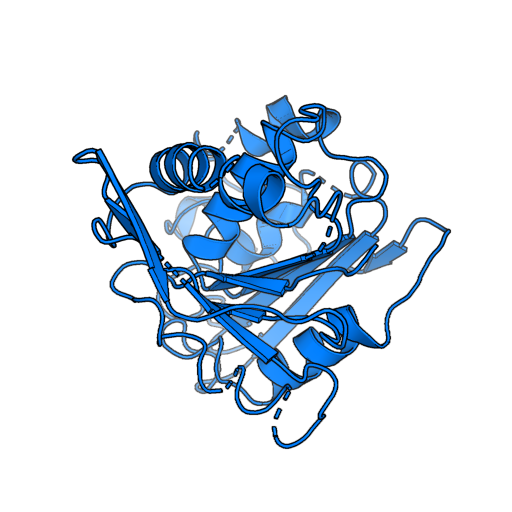 242 ? 31.194 -9.745 48.954 1.00 17.85 242 PHE A C 1
ATOM 1874 O O . PHE A 1 242 ? 31.508 -9.151 49.989 1.00 16.70 242 PHE A O 1
ATOM 1882 N N . LYS A 1 243 ? 32.056 -10.017 47.981 1.00 19.75 243 LYS A N 1
ATOM 1883 C CA . LYS A 1 243 ? 33.449 -9.614 48.095 1.00 21.99 243 LYS A CA 1
ATOM 1884 C C . LYS A 1 243 ? 33.904 -9.227 46.694 1.00 21.61 243 LYS A C 1
ATO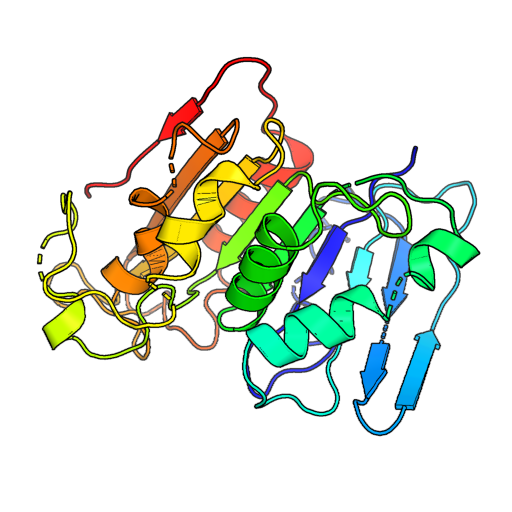M 1885 O O . LYS A 1 243 ? 33.544 -9.886 45.729 1.00 21.53 243 LYS A O 1
ATOM 1891 N N . THR A 1 244 ? 34.675 -8.155 46.577 1.00 22.04 244 THR A N 1
ATOM 1892 C CA . THR A 1 244 ? 35.210 -7.768 45.264 1.00 21.92 244 THR A CA 1
ATOM 1893 C C . THR A 1 244 ? 36.505 -6.998 45.463 1.00 22.36 244 THR A C 1
ATOM 1894 O O . THR A 1 244 ? 36.676 -6.286 46.447 1.00 23.00 244 THR A O 1
ATOM 1898 N N . ASP A 1 245 ? 37.435 -7.203 44.550 1.00 24.54 245 ASP A N 1
ATOM 1899 C CA . ASP A 1 245 ? 38.566 -6.288 44.421 1.00 25.40 245 ASP A CA 1
ATOM 1900 C C . ASP A 1 245 ? 38.386 -5.356 43.223 1.00 25.62 245 ASP A C 1
ATOM 1901 O O . ASP A 1 245 ? 38.969 -4.250 43.205 1.00 26.64 245 ASP A O 1
ATOM 1906 N N . GLU A 1 246 ? 37.593 -5.789 42.241 1.00 23.89 246 GLU A N 1
ATOM 1907 C CA . GLU A 1 246 ? 37.287 -4.951 41.078 1.00 23.64 246 GLU A CA 1
ATOM 1908 C C . GLU A 1 246 ? 36.078 -4.087 41.358 1.00 20.48 246 GLU A C 1
ATOM 1909 O O . GLU A 1 246 ? 35.243 -4.400 42.201 1.00 19.50 246 GLU A O 1
ATOM 1915 N N . THR A 1 247 ? 35.972 -3.008 40.611 1.00 17.77 247 THR A N 1
ATOM 1916 C CA . THR A 1 247 ? 34.817 -2.153 40.688 1.00 16.50 247 THR A CA 1
ATOM 1917 C C . THR A 1 247 ? 33.574 -2.931 40.234 1.00 15.29 247 THR A C 1
ATOM 1918 O O . THR A 1 247 ? 33.635 -3.727 39.279 1.00 13.69 247 THR A O 1
ATOM 1922 N N . VAL A 1 248 ? 32.476 -2.722 40.950 1.00 15.12 248 VAL A N 1
ATOM 1923 C CA . VAL A 1 248 ? 31.185 -3.303 40.602 1.00 15.23 248 VAL A CA 1
ATOM 1924 C C . VAL A 1 248 ? 30.142 -2.189 40.640 1.00 15.16 248 VAL A C 1
ATOM 1925 O O . VAL A 1 248 ? 30.106 -1.369 41.561 1.00 15.94 248 VAL A O 1
ATOM 1929 N N . ILE A 1 249 ? 29.308 -2.120 39.615 1.00 14.31 249 ILE A N 1
ATOM 1930 C CA . ILE A 1 249 ? 28.170 -1.236 39.633 1.00 14.21 249 ILE A CA 1
ATOM 1931 C C . ILE A 1 249 ? 26.974 -2.055 39.153 1.00 14.24 249 ILE A C 1
ATOM 1932 O O . ILE A 1 249 ? 27.030 -2.671 38.078 1.00 14.70 249 ILE A O 1
ATOM 1937 N N . GLN A 1 250 ? 25.894 -2.078 39.923 1.00 13.95 250 GLN A N 1
ATOM 1938 C CA . GLN A 1 250 ? 24.717 -2.805 39.488 1.00 14.84 250 GLN A CA 1
ATOM 1939 C C . GLN A 1 250 ? 23.503 -1.951 39.743 1.00 14.41 250 GLN A C 1
ATOM 1940 O O . GLN A 1 250 ? 23.241 -1.546 40.893 1.00 14.05 250 GLN A O 1
ATOM 1946 N N . LEU A 1 251 ? 22.806 -1.633 38.661 1.00 13.86 251 LEU A N 1
ATOM 1947 C CA . LEU A 1 251 ? 21.687 -0.702 38.700 1.00 15.43 251 LEU A CA 1
ATOM 1948 C C . LEU A 1 251 ? 20.430 -1.501 38.425 1.00 17.50 251 LEU A C 1
ATOM 1949 O O . LEU A 1 251 ? 20.466 -2.482 37.663 1.00 17.04 251 LEU A O 1
ATOM 1954 N N . ASP A 1 252 ? 19.334 -1.083 39.069 1.00 18.62 252 ASP A N 1
ATOM 1955 C CA . ASP A 1 252 ? 18.009 -1.635 38.871 1.00 21.69 252 ASP A CA 1
ATOM 1956 C C . ASP A 1 252 ? 17.176 -0.621 38.092 1.00 22.70 252 ASP A C 1
ATOM 1957 O O . ASP A 1 252 ? 16.940 0.465 38.622 1.00 22.31 252 ASP A O 1
ATOM 1962 N N A TYR A 1 253 ? 16.676 -0.987 36.910 0.50 23.18 253 TYR A N 1
ATOM 1963 N N B TYR A 1 253 ? 16.752 -0.958 36.856 0.50 22.57 253 TYR A N 1
ATOM 1964 C CA A TYR A 1 253 ? 16.129 -0.001 35.963 0.50 24.26 253 TYR A CA 1
ATOM 1965 C CA B TYR A 1 253 ? 16.192 0.034 35.887 0.50 23.45 253 TYR A CA 1
ATOM 1966 C C A TYR A 1 253 ? 14.656 0.272 35.668 0.50 25.96 253 TYR A C 1
ATOM 1967 C C B TYR A 1 253 ? 14.681 0.149 35.489 0.50 25.25 253 TYR A C 1
ATOM 1968 O O A TYR A 1 253 ? 14.394 1.305 35.036 0.50 27.52 253 TYR A O 1
ATOM 1969 O O B TYR A 1 253 ? 14.421 0.888 34.541 0.50 26.73 253 TYR A O 1
ATOM 1986 N N . LYS A 1 254 ? 13.690 -0.538 36.078 1.00 26.61 254 LYS A N 1
ATOM 1987 C CA . LYS A 1 254 ? 13.846 -1.809 36.795 1.00 28.48 254 LYS A CA 1
ATOM 1988 C C . LYS A 1 254 ? 13.317 -2.830 35.769 1.00 30.14 254 LYS A C 1
ATOM 1989 O O . LYS A 1 254 ? 12.913 -2.436 34.665 1.00 33.12 254 LYS A O 1
#

B-factor: mean 20.86, std 9.6, range [10.97, 85.92]

Secondary structure (DSSP, 8-state):
----EEEE--TT--TTTT--------S-----EE--EETTTEE---S---TT-SS-EEEE-BSSTTS-HHHHHHHHHH--HHHHHH-----EEEETHHHHHHHHHHHHSTT-TTSPPP-EEEEES--TT-S-HHHH--TT-SS-SS-----HHHHTGGGS-TT-EEEEEEEESBTTB-B-SSSBHHHHTGGGG---SSSEEEEEEEESGGG-GGGGGGSHHHHHHHHHHHHT---SS-EEE----

InterPro domains:
  IPR010315 Protein of unknown function DUF915, hydrolase-like [PF06028] (33-278)
  IPR029058 Alpha/Beta hydrolase fold [G3DSA:3.40.50.1820] (38-291)
  IPR029058 Alpha/Beta hydrolase fold [SSF53474] (1-184)

Solvent-accessible surface area: 10706 Å² total